Protein AF-A0A455UCY4-F1 (afdb_monomer)

Secondary structure (DSSP, 8-state):
-HHHHHHTT----SSPPSSTT-TT-S-EEE-SSTT-EEE--S-GGGTTSS--SS-EE--HHHHHHHHHH--TT--------SEEEEE-TTS-EEEEE-PPPGGGSSTTHHHHHHHHHHHTT--TT----HHHHHHHHHS-SS--EEEESSPPPPPP-----------S----------

Radius of gyration: 25.78 Å; Cα contacts (8 Å, |Δi|>4): 191; chains: 1; bounding box: 90×36×58 Å

Sequence (178 aa):
MRREAAERGEPAPSVVPPGPDNPLGEHAILLAMPSYLIHGTNRPDGVGMRVSRGCIRMYPEDIESLYERLPSGTQVNLIDAPFKAGWAADGTLFVQSFPQLEENAEGFEPLLIAIERVNELTDEDIEIDAEQIQRAVETPDGQFVALYGPQAVEPEPEPVELIDEIELSKSSTTNEDA

Mean predicted aligned error: 11.58 Å

Nearest PDB structures (foldseek):
  4lzh-assembly1_A  TM=7.688E-01  e=2.982E-08  Klebsiella pneumoniae subsp. pneumoniae MGH 78578
  7qcd-assembly1_F  TM=2.292E-01  e=5.368E+00  Saccharomyces cerevisiae S288C
  7aef-assembly1_q  TM=3.439E-01  e=9.036E+00  Algoriphagus machipongonensis

Organism: NCBI:txid115553

InterPro domains:
  IPR005490 L,D-transpeptidase catalytic domain [PF03734] (34-77)
  IPR005490 L,D-transpeptidase catalytic domain [PS52029] (1-79)
  IPR005490 L,D-transpeptidase catalytic domain [cd16913] (13-76)
  IPR038063 L,D-transpeptidase catalytic domain-like [G3DSA:2.40.440.10] (3-78)
  IPR038063 L,D-transpeptidase catalytic domain-like [SSF141523] (18-79)
  IPR050979 Bacterial L,D-transpeptidase [PTHR30582] (15-80)

Foldseek 3Di:
DQVVCVVVVRRDDPDDDDDLPDQQANDWDDDPPPPEIEGEGNDQVCQVHPPDPHYHYDHNVVRVVVVVPDDPPPDDDDDQPQKDWDADPQRWIKIAGADHDPVQLDDCNLLVSLVVNVPVVDDPPDDWDSVQSVVRSVDRPGDIDTRDDPGDDDPDPDPPPPPPDDDPDDDDDDDDDD

Structure (mmCIF, N/CA/C/O backbone):
data_AF-A0A455UCY4-F1
#
_entry.id   AF-A0A455UCY4-F1
#
loop_
_atom_site.group_PDB
_atom_site.id
_atom_site.type_symbol
_atom_site.label_atom_id
_atom_site.label_alt_id
_atom_site.label_comp_id
_atom_site.label_asym_id
_atom_site.label_entity_id
_atom_site.label_seq_id
_atom_site.pdbx_PDB_ins_code
_atom_site.Cartn_x
_atom_site.Cartn_y
_atom_site.Cartn_z
_atom_site.occupancy
_atom_site.B_iso_or_equiv
_atom_site.auth_seq_id
_atom_site.auth_comp_id
_atom_site.auth_asym_id
_atom_site.auth_atom_id
_atom_site.pdbx_PDB_model_num
ATOM 1 N N . MET A 1 1 ? 10.081 15.890 -16.396 1.00 70.69 1 MET A N 1
ATOM 2 C CA . MET A 1 1 ? 10.630 14.654 -17.012 1.00 70.69 1 MET A CA 1
ATOM 3 C C . MET A 1 1 ? 11.667 14.965 -18.094 1.00 70.69 1 MET A C 1
ATOM 5 O O . MET A 1 1 ? 12.750 15.362 -17.711 1.00 70.69 1 MET A O 1
ATOM 9 N N . ARG A 1 2 ? 11.412 14.855 -19.413 1.00 77.38 2 ARG A N 1
ATOM 10 C CA . ARG A 1 2 ? 12.487 15.066 -20.421 1.00 77.38 2 ARG A CA 1
ATOM 11 C C . ARG A 1 2 ? 13.054 16.483 -20.458 1.00 77.38 2 ARG A C 1
ATOM 13 O O . ARG A 1 2 ? 14.261 16.637 -20.565 1.00 77.38 2 ARG A O 1
ATOM 20 N N . ARG A 1 3 ? 12.186 17.495 -20.353 1.00 77.12 3 ARG A N 1
ATOM 21 C CA . ARG A 1 3 ? 12.601 18.905 -20.303 1.00 77.12 3 ARG A CA 1
ATOM 22 C C . ARG A 1 3 ? 13.480 19.180 -19.077 1.00 77.12 3 ARG A C 1
ATOM 24 O O . ARG A 1 3 ? 14.607 19.607 -19.230 1.00 77.12 3 ARG A O 1
ATOM 31 N N . GLU A 1 4 ? 12.996 18.797 -17.903 1.00 76.06 4 GLU A N 1
ATOM 32 C CA . GLU A 1 4 ? 13.715 18.869 -16.621 1.00 76.06 4 GLU A CA 1
ATOM 33 C C . GLU A 1 4 ? 15.054 18.104 -16.630 1.00 76.06 4 GLU A C 1
ATOM 35 O O . GLU A 1 4 ? 16.061 18.590 -16.131 1.00 76.06 4 GLU A O 1
ATOM 40 N N . ALA A 1 5 ? 15.101 16.905 -17.217 1.00 77.88 5 ALA A N 1
ATOM 41 C CA . ALA A 1 5 ? 16.340 16.139 -17.331 1.00 77.88 5 ALA A CA 1
ATOM 42 C C . ALA A 1 5 ? 17.336 16.820 -18.288 1.00 77.88 5 ALA A C 1
ATOM 44 O O . ALA A 1 5 ? 18.517 16.914 -17.970 1.00 77.88 5 ALA A O 1
ATOM 45 N N . ALA A 1 6 ? 16.856 17.387 -19.400 1.00 80.44 6 ALA A N 1
ATOM 46 C CA . ALA A 1 6 ? 17.677 18.192 -20.302 1.00 80.44 6 ALA A CA 1
ATOM 47 C C . ALA A 1 6 ? 18.194 19.484 -19.639 1.00 80.44 6 ALA A C 1
ATOM 49 O O . ALA A 1 6 ? 19.342 19.854 -19.864 1.00 80.44 6 ALA A O 1
ATOM 50 N N . GLU A 1 7 ? 17.397 20.131 -18.783 1.00 85.69 7 GLU A N 1
ATOM 51 C CA . GLU A 1 7 ? 17.811 21.295 -17.979 1.00 85.69 7 GLU A CA 1
ATOM 52 C C . GLU A 1 7 ? 18.914 20.941 -16.965 1.00 85.69 7 GLU A C 1
ATOM 54 O O . GLU A 1 7 ? 19.780 21.769 -16.695 1.00 85.69 7 GLU A O 1
ATOM 59 N N . ARG A 1 8 ? 18.945 19.695 -16.466 1.00 81.56 8 ARG A N 1
ATOM 60 C CA . ARG A 1 8 ? 20.042 19.149 -15.640 1.00 81.56 8 ARG A CA 1
ATOM 61 C C . ARG A 1 8 ? 21.237 18.622 -16.453 1.00 81.56 8 ARG A C 1
ATOM 63 O O . ARG A 1 8 ? 22.170 18.086 -15.867 1.00 81.56 8 ARG A O 1
ATOM 70 N N . GLY A 1 9 ? 21.226 18.752 -17.783 1.00 80.00 9 GLY A N 1
ATOM 71 C CA . GLY A 1 9 ? 22.295 18.256 -18.662 1.00 80.00 9 GLY A CA 1
ATOM 72 C C . GLY A 1 9 ? 22.248 16.750 -18.960 1.00 80.00 9 GLY A C 1
ATOM 73 O O . GLY A 1 9 ? 23.186 16.215 -19.544 1.00 80.00 9 GLY A O 1
ATOM 74 N N . GLU A 1 10 ? 21.154 16.069 -18.613 1.00 78.94 10 GLU A N 1
ATOM 75 C CA . GLU A 1 10 ? 20.941 14.625 -18.779 1.00 78.94 10 GLU A CA 1
ATOM 76 C C . GLU A 1 10 ? 19.735 14.364 -19.707 1.00 78.94 10 GLU A C 1
ATOM 78 O O . GLU A 1 10 ? 18.663 13.956 -19.247 1.00 78.94 10 GLU A O 1
ATOM 83 N N . PRO A 1 11 ? 19.820 14.635 -21.022 1.00 78.69 11 PRO A N 1
ATOM 84 C CA . PRO A 1 11 ? 18.682 14.450 -21.915 1.00 78.69 11 PRO A CA 1
ATOM 85 C C . PRO A 1 11 ? 18.282 12.968 -21.995 1.00 78.69 11 PRO A C 1
ATOM 87 O O . PRO A 1 11 ? 18.987 12.139 -22.566 1.00 78.69 11 PRO A O 1
ATOM 90 N N . ALA A 1 12 ? 17.119 12.635 -21.432 1.00 77.50 12 ALA A N 1
ATOM 91 C CA . ALA A 1 12 ? 16.597 11.273 -21.453 1.00 77.50 12 ALA A CA 1
ATOM 92 C C . ALA A 1 12 ? 16.097 10.880 -22.862 1.00 77.50 12 ALA A C 1
ATOM 94 O O . ALA A 1 12 ? 15.448 11.697 -23.532 1.00 77.50 12 ALA A O 1
ATOM 95 N N . PRO A 1 13 ? 16.326 9.629 -23.305 1.00 82.12 13 PRO A N 1
ATOM 96 C CA . PRO A 1 13 ?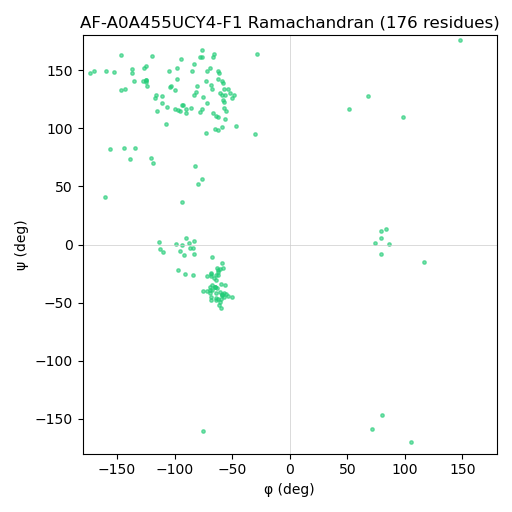 15.946 9.176 -24.638 1.00 82.12 13 PRO A CA 1
ATOM 97 C C . PRO A 1 13 ? 14.422 9.148 -24.845 1.00 82.12 13 PRO A C 1
ATOM 99 O O . PRO A 1 13 ? 13.618 9.183 -23.902 1.00 82.12 13 PRO A O 1
ATOM 102 N N . SER A 1 14 ? 14.009 9.071 -26.115 1.00 84.81 14 SER A N 1
ATOM 103 C CA . SER A 1 14 ? 12.599 8.925 -26.504 1.00 84.81 14 SER A CA 1
ATOM 104 C C . SER A 1 14 ? 11.990 7.590 -26.060 1.00 84.81 14 SER A C 1
ATOM 106 O O . SER A 1 14 ? 10.792 7.518 -25.783 1.00 84.81 14 SER A O 1
ATOM 108 N N . VAL A 1 15 ? 12.823 6.560 -25.951 1.00 86.31 15 VAL A N 1
ATOM 109 C CA . VAL A 1 15 ? 12.496 5.226 -25.452 1.00 86.31 15 VAL A CA 1
ATOM 110 C C . VAL A 1 15 ? 13.710 4.733 -24.673 1.00 86.31 15 VAL A C 1
ATOM 112 O O . VAL A 1 15 ? 14.836 4.868 -25.150 1.00 86.31 15 VAL A O 1
ATOM 115 N N . VAL A 1 16 ? 13.490 4.181 -23.482 1.00 88.06 16 VAL A N 1
ATOM 116 C CA . VAL A 1 16 ? 14.531 3.455 -22.746 1.00 88.06 16 VAL A CA 1
ATOM 117 C C . VAL A 1 16 ? 14.400 1.979 -23.132 1.00 88.06 16 VAL A C 1
ATOM 119 O O . VAL A 1 16 ? 13.312 1.427 -22.961 1.00 88.06 16 VAL A O 1
ATOM 122 N N . PRO A 1 17 ? 15.437 1.350 -23.711 1.00 90.62 17 PRO A N 1
ATOM 123 C CA . PRO A 1 17 ? 15.366 -0.050 -24.112 1.00 90.62 17 PRO A CA 1
ATOM 124 C C . PRO A 1 17 ? 15.244 -0.981 -22.892 1.00 90.62 17 PRO A C 1
ATOM 126 O O . PRO A 1 17 ? 15.561 -0.576 -21.770 1.00 90.62 17 PRO A O 1
ATOM 129 N N . PRO A 1 18 ? 14.789 -2.230 -23.082 1.00 91.62 18 PRO A N 1
ATOM 130 C CA . PRO A 1 18 ? 14.907 -3.250 -22.045 1.00 91.62 18 PRO A CA 1
ATOM 131 C C . PRO A 1 18 ? 16.385 -3.504 -21.706 1.00 91.62 18 PRO A C 1
ATOM 133 O O . PRO A 1 18 ? 17.252 -3.397 -22.575 1.00 91.62 18 PRO A O 1
ATOM 136 N N . GLY A 1 19 ? 16.662 -3.845 -20.448 1.00 92.19 19 GLY A N 1
ATOM 137 C CA . GLY A 1 19 ? 18.010 -4.125 -19.955 1.00 92.19 19 GLY A CA 1
ATOM 138 C C . GLY A 1 19 ? 18.200 -3.732 -18.486 1.00 92.19 19 GLY A C 1
ATOM 139 O O . GLY A 1 19 ? 17.301 -3.131 -17.898 1.00 92.19 19 GLY A O 1
ATOM 140 N N . PRO A 1 20 ? 19.378 -4.022 -17.906 1.00 92.25 20 PRO A N 1
ATOM 141 C CA . PRO A 1 20 ? 19.666 -3.785 -16.486 1.00 92.25 20 PRO A CA 1
ATOM 142 C C . PRO A 1 20 ? 19.597 -2.300 -16.090 1.00 92.25 20 PRO A C 1
ATOM 144 O O . PRO A 1 20 ? 19.291 -1.958 -14.950 1.00 92.25 20 PRO A O 1
ATOM 147 N N . ASP A 1 21 ? 19.823 -1.397 -17.044 1.00 91.06 21 ASP A N 1
ATOM 148 C CA . ASP A 1 21 ? 19.761 0.048 -16.814 1.00 91.06 21 ASP A CA 1
ATOM 149 C C . ASP A 1 21 ? 18.337 0.620 -16.916 1.00 91.06 21 ASP A C 1
ATOM 151 O O . ASP A 1 21 ? 18.129 1.818 -16.699 1.00 91.06 21 ASP A O 1
ATOM 155 N N . ASN A 1 22 ? 17.338 -0.206 -17.246 1.00 92.31 22 ASN A N 1
ATOM 156 C CA . ASN A 1 22 ? 15.964 0.257 -17.346 1.00 92.31 22 ASN A CA 1
ATOM 157 C C . ASN A 1 22 ? 15.398 0.547 -15.941 1.00 92.31 22 ASN A C 1
ATOM 159 O O . ASN A 1 22 ? 15.323 -0.357 -15.107 1.00 92.31 22 ASN A O 1
ATOM 163 N N . PRO A 1 23 ? 14.937 1.781 -15.657 1.00 90.56 23 PRO A N 1
ATOM 164 C CA . PRO A 1 23 ? 14.418 2.146 -14.338 1.00 90.56 23 PRO A CA 1
ATOM 165 C C . PRO A 1 23 ? 13.101 1.445 -13.975 1.00 90.56 23 PRO A C 1
ATOM 167 O O . PRO A 1 23 ? 12.667 1.539 -12.827 1.00 90.56 23 PRO A O 1
ATOM 170 N N . LEU A 1 24 ? 12.453 0.776 -14.936 1.00 92.56 24 LEU A N 1
ATOM 171 C CA . LEU A 1 24 ? 11.277 -0.057 -14.690 1.00 92.56 24 LEU A CA 1
ATOM 172 C C . LEU A 1 24 ? 11.636 -1.473 -14.210 1.00 92.56 24 LEU A C 1
ATOM 174 O O . LEU A 1 24 ? 10.744 -2.208 -13.800 1.00 92.56 24 LEU A O 1
ATOM 178 N N . GLY A 1 25 ? 12.919 -1.844 -14.225 1.00 94.38 25 GLY A N 1
ATOM 179 C CA . GLY A 1 25 ? 13.367 -3.205 -13.946 1.00 94.38 25 GLY A CA 1
ATOM 180 C C . GLY A 1 25 ? 13.020 -4.178 -15.075 1.00 94.38 25 GLY A C 1
ATOM 181 O O . GLY A 1 25 ? 12.802 -3.779 -16.221 1.00 94.38 25 GLY A O 1
ATOM 182 N N . GLU A 1 26 ? 12.991 -5.466 -14.740 1.00 95.62 26 GLU A N 1
ATOM 183 C CA . GLU A 1 26 ? 12.778 -6.554 -15.706 1.00 95.62 26 GLU A CA 1
ATOM 184 C C . GLU A 1 26 ? 11.295 -6.818 -16.002 1.00 95.62 26 GLU A C 1
ATOM 186 O O . GLU A 1 26 ? 10.949 -7.260 -17.097 1.00 95.62 26 GLU A O 1
ATOM 191 N N . HIS A 1 27 ? 10.414 -6.482 -15.055 1.00 96.12 27 HIS A N 1
ATOM 192 C CA . HIS A 1 27 ? 8.983 -6.756 -15.121 1.00 96.12 27 HIS A CA 1
ATOM 193 C C . HIS A 1 27 ? 8.159 -5.487 -14.886 1.00 96.12 27 HIS A C 1
ATOM 195 O O . HIS A 1 27 ? 8.470 -4.663 -14.020 1.00 96.12 27 HIS A O 1
ATOM 201 N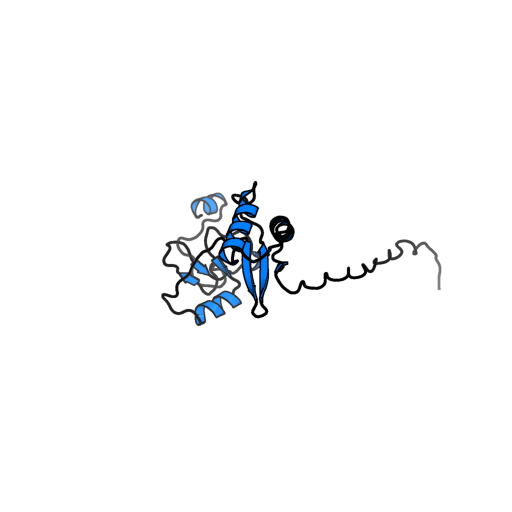 N . ALA A 1 28 ? 7.072 -5.349 -15.647 1.00 94.81 28 ALA A N 1
ATOM 202 C CA . ALA A 1 28 ? 6.100 -4.276 -15.491 1.00 94.81 28 ALA A CA 1
ATOM 203 C C . ALA A 1 28 ? 4.687 -4.763 -15.834 1.00 94.81 28 ALA A C 1
ATOM 205 O O . ALA A 1 28 ? 4.453 -5.374 -16.876 1.00 94.81 28 ALA A O 1
ATOM 206 N N . ILE A 1 29 ? 3.737 -4.434 -14.967 1.00 95.38 29 ILE A N 1
ATOM 207 C CA . ILE A 1 29 ? 2.308 -4.674 -15.127 1.00 95.38 29 ILE A CA 1
ATOM 208 C C . ILE A 1 29 ? 1.653 -3.331 -15.438 1.00 95.38 29 ILE A C 1
ATOM 210 O O . ILE A 1 29 ? 1.712 -2.385 -14.647 1.00 95.38 29 ILE A O 1
ATOM 214 N N . LEU A 1 30 ? 1.033 -3.246 -16.613 1.00 93.50 30 LEU A N 1
ATOM 215 C CA . LEU A 1 30 ? 0.305 -2.060 -17.041 1.00 93.50 30 LEU A CA 1
ATOM 216 C C . LEU A 1 30 ? -1.082 -2.051 -16.404 1.00 93.50 30 LEU A C 1
ATOM 218 O O . LEU A 1 30 ? -1.780 -3.065 -16.402 1.00 93.50 30 LEU A O 1
ATOM 222 N N . LEU A 1 31 ? -1.493 -0.885 -15.914 1.00 93.12 31 LEU A N 1
ATOM 223 C CA . LEU A 1 31 ? -2.841 -0.678 -15.405 1.00 93.12 31 LEU A CA 1
ATOM 224 C C . LEU A 1 31 ? -3.745 -0.092 -16.494 1.00 93.12 31 LEU A C 1
ATOM 226 O O . LEU A 1 31 ? -3.285 0.520 -17.457 1.00 93.12 31 LEU A O 1
ATOM 230 N N . ALA A 1 32 ? -5.059 -0.241 -16.312 1.00 91.06 32 ALA A N 1
ATOM 231 C CA . ALA A 1 32 ? -6.050 0.418 -17.165 1.00 91.06 32 ALA A CA 1
ATOM 232 C C . ALA A 1 32 ? -5.968 1.955 -17.077 1.00 91.06 32 ALA A C 1
ATOM 234 O O . ALA A 1 32 ? -6.381 2.653 -18.001 1.00 91.06 32 ALA A O 1
ATOM 235 N N . MET A 1 33 ? -5.423 2.479 -15.973 1.00 87.00 33 MET A N 1
ATOM 236 C CA . MET A 1 33 ? -5.139 3.897 -15.800 1.00 87.00 33 MET A CA 1
ATOM 237 C C . MET A 1 33 ? -3.879 4.279 -16.599 1.00 87.00 33 MET A C 1
ATOM 239 O O . MET A 1 33 ? -2.791 3.781 -16.291 1.00 87.00 33 MET A O 1
ATOM 243 N N . PRO A 1 34 ? -3.987 5.165 -17.608 1.00 82.19 34 PRO A N 1
ATOM 244 C CA . PRO A 1 34 ? -2.842 5.555 -18.420 1.00 82.19 34 PRO A CA 1
ATOM 245 C C . PRO A 1 34 ? -1.724 6.144 -17.557 1.00 82.19 34 PRO A C 1
ATOM 247 O O . PRO A 1 34 ? -1.987 6.942 -16.664 1.00 82.19 34 PRO A O 1
ATOM 250 N N . SER A 1 35 ? -0.475 5.780 -17.859 1.00 83.38 35 SER A N 1
ATOM 251 C CA . SER A 1 35 ? 0.740 6.252 -17.164 1.00 83.38 35 SER A CA 1
ATOM 252 C C . SER A 1 35 ? 1.013 5.675 -15.767 1.00 83.38 35 SER A C 1
ATOM 254 O O . SER A 1 35 ? 2.053 6.002 -15.200 1.00 83.38 35 SER A O 1
ATOM 256 N N . TYR A 1 36 ? 0.172 4.774 -15.251 1.00 88.94 36 TYR A N 1
ATOM 257 C CA . TYR A 1 36 ? 0.437 4.042 -14.009 1.00 88.94 36 TYR A CA 1
ATOM 258 C C . TYR A 1 36 ? 0.853 2.601 -14.299 1.00 88.94 36 TYR A C 1
ATOM 260 O O . TYR A 1 36 ? 0.253 1.912 -15.126 1.00 88.94 36 TYR A O 1
ATOM 268 N N . LEU A 1 37 ? 1.888 2.148 -13.596 1.00 92.69 37 LEU A N 1
ATOM 269 C CA . LEU A 1 37 ? 2.417 0.794 -13.691 1.00 92.69 37 LEU A CA 1
ATOM 270 C C . LEU A 1 37 ? 2.725 0.265 -12.293 1.00 92.69 37 LEU A C 1
ATOM 272 O O . LEU A 1 37 ? 3.095 1.043 -11.409 1.00 92.69 37 LEU A O 1
ATOM 276 N N . ILE A 1 38 ? 2.640 -1.052 -12.139 1.00 95.38 38 ILE A N 1
ATOM 277 C CA . ILE A 1 38 ? 3.315 -1.782 -11.064 1.00 95.38 38 ILE A CA 1
ATOM 278 C C . ILE A 1 38 ? 4.575 -2.373 -11.689 1.00 95.38 38 ILE A C 1
ATOM 280 O O . ILE A 1 38 ? 4.473 -3.131 -12.650 1.00 95.38 38 ILE A O 1
ATOM 284 N N . HIS A 1 39 ? 5.758 -1.979 -11.235 1.00 95.50 39 HIS A N 1
ATOM 285 C CA . HIS A 1 39 ? 7.006 -2.345 -11.904 1.00 95.50 39 HIS A CA 1
ATOM 286 C C . HIS A 1 39 ? 8.161 -2.541 -10.919 1.00 95.50 39 HIS A C 1
ATOM 288 O O . HIS A 1 39 ? 8.101 -2.094 -9.773 1.00 95.50 39 HIS A O 1
ATOM 294 N N . GLY A 1 40 ? 9.226 -3.195 -11.381 1.00 95.25 40 GLY A N 1
ATOM 295 C CA . GLY A 1 40 ? 10.464 -3.369 -10.620 1.00 95.25 40 GLY A CA 1
ATOM 296 C C . GLY A 1 40 ? 11.316 -2.103 -10.555 1.00 95.25 40 GLY A C 1
ATOM 297 O O . GLY A 1 40 ? 10.865 -0.984 -10.784 1.00 95.25 40 GLY A O 1
ATOM 298 N N . THR A 1 41 ? 12.597 -2.248 -10.253 1.00 93.31 41 THR A N 1
ATOM 299 C CA . THR A 1 41 ? 13.539 -1.123 -10.256 1.00 93.31 41 THR A CA 1
ATOM 300 C C . THR A 1 41 ? 14.958 -1.644 -10.366 1.00 93.31 41 THR A C 1
ATOM 302 O O . THR A 1 41 ? 15.269 -2.702 -9.833 1.00 93.31 41 THR A O 1
ATOM 305 N N . ASN A 1 42 ? 15.845 -0.875 -10.987 1.00 92.56 42 ASN A N 1
ATOM 306 C CA . ASN A 1 42 ? 17.289 -1.100 -10.889 1.00 92.56 42 ASN A CA 1
ATOM 307 C C . ASN A 1 42 ? 17.931 -0.333 -9.714 1.00 92.56 42 ASN A C 1
ATOM 309 O O . ASN A 1 42 ? 19.149 -0.308 -9.563 1.00 92.56 42 ASN A O 1
ATOM 313 N N . ARG A 1 43 ? 17.108 0.327 -8.889 1.00 91.12 43 ARG A N 1
ATOM 314 C CA . ARG A 1 43 ? 17.495 1.074 -7.683 1.00 91.12 43 ARG A CA 1
ATOM 315 C C . ARG A 1 43 ? 16.546 0.711 -6.529 1.00 91.12 43 ARG A C 1
ATOM 317 O O . ARG A 1 43 ? 15.549 1.422 -6.339 1.00 91.12 43 ARG A O 1
ATOM 324 N N . PRO A 1 44 ? 16.787 -0.408 -5.823 1.00 91.00 44 PRO A N 1
ATOM 325 C CA . PRO A 1 44 ? 15.877 -0.936 -4.801 1.00 91.00 44 PRO A CA 1
ATOM 326 C C . PRO A 1 44 ? 15.776 -0.051 -3.550 1.00 91.00 44 PRO A C 1
ATOM 328 O O . PRO A 1 44 ? 14.717 -0.004 -2.938 1.00 91.00 44 PRO A O 1
ATOM 331 N N . ASP A 1 45 ? 16.801 0.747 -3.239 1.00 90.38 45 ASP A N 1
ATOM 332 C CA . ASP A 1 45 ? 16.845 1.620 -2.048 1.00 90.38 45 ASP A CA 1
ATOM 333 C C . ASP A 1 45 ? 15.710 2.661 -1.976 1.00 90.38 45 ASP A C 1
ATOM 335 O O . ASP A 1 45 ? 15.473 3.270 -0.939 1.00 90.38 45 ASP A O 1
ATOM 339 N N . GLY A 1 46 ? 15.021 2.912 -3.094 1.00 85.75 46 GLY A N 1
ATOM 340 C CA . GLY A 1 46 ? 13.881 3.827 -3.154 1.00 85.75 46 GLY A CA 1
ATOM 341 C C . GLY A 1 46 ? 12.512 3.164 -2.972 1.00 85.75 46 GLY A C 1
ATOM 342 O O . GLY A 1 46 ? 11.507 3.863 -3.085 1.00 85.75 46 GLY A O 1
ATOM 343 N N . VAL A 1 47 ? 12.437 1.843 -2.789 1.00 90.06 47 VAL A N 1
ATOM 344 C CA . VAL A 1 47 ? 11.172 1.143 -2.503 1.00 90.06 47 VAL A CA 1
ATOM 345 C C . VAL A 1 47 ? 10.683 1.547 -1.108 1.00 90.06 47 VAL A C 1
ATOM 347 O O . VAL A 1 47 ? 11.478 1.705 -0.190 1.00 90.06 47 VAL A O 1
ATOM 350 N N . GLY A 1 48 ? 9.379 1.800 -0.967 1.00 84.69 48 GLY A N 1
ATOM 351 C CA . GLY A 1 48 ? 8.783 2.319 0.274 1.00 84.69 48 GLY A CA 1
ATOM 352 C C . GLY A 1 48 ? 8.952 3.830 0.491 1.00 84.69 48 GLY A C 1
ATOM 353 O O . GLY A 1 48 ? 8.306 4.396 1.367 1.00 84.69 48 GLY A O 1
ATOM 354 N N . MET A 1 49 ? 9.750 4.511 -0.338 1.00 85.25 49 MET A N 1
ATOM 355 C CA . MET A 1 49 ? 9.967 5.958 -0.255 1.00 85.25 49 MET A CA 1
ATOM 356 C C . MET A 1 49 ? 9.079 6.719 -1.248 1.00 85.25 49 MET A C 1
ATOM 358 O O . MET A 1 49 ? 8.777 6.239 -2.344 1.00 85.25 49 MET A O 1
ATOM 362 N N . ARG A 1 50 ? 8.721 7.969 -0.920 1.00 80.62 50 ARG A N 1
ATOM 363 C CA . ARG A 1 50 ? 7.944 8.880 -1.789 1.00 80.62 50 ARG A CA 1
ATOM 364 C C . ARG A 1 50 ? 8.804 9.480 -2.915 1.00 80.62 50 ARG A C 1
ATOM 366 O O . ARG A 1 50 ? 8.948 10.689 -3.040 1.00 80.62 50 ARG A O 1
ATOM 373 N N . VAL A 1 51 ? 9.423 8.619 -3.722 1.00 74.81 51 VAL A N 1
ATOM 374 C CA . VAL A 1 51 ? 10.356 8.998 -4.805 1.00 74.81 51 VAL A CA 1
ATOM 375 C C . VAL A 1 51 ? 9.814 8.696 -6.203 1.00 74.81 51 VAL A C 1
ATOM 377 O O . VAL A 1 51 ? 10.473 8.990 -7.205 1.00 74.81 51 VAL A O 1
ATOM 380 N N . SER A 1 52 ? 8.636 8.075 -6.300 1.00 70.25 52 SER A N 1
ATOM 381 C CA . SER A 1 52 ? 8.003 7.789 -7.584 1.00 70.25 52 SER A CA 1
ATOM 382 C C . SER A 1 52 ? 7.188 8.992 -8.070 1.00 70.25 52 SER A C 1
ATOM 384 O O . SER A 1 52 ? 6.644 9.767 -7.290 1.00 70.25 52 SER A O 1
ATOM 386 N N . ARG A 1 53 ? 7.091 9.159 -9.393 1.00 69.19 53 ARG A N 1
ATOM 387 C CA . ARG A 1 53 ? 6.218 10.161 -10.033 1.00 69.19 53 ARG A CA 1
ATOM 388 C C . ARG A 1 53 ? 4.851 9.556 -10.398 1.00 69.19 53 ARG A C 1
ATOM 390 O O . ARG A 1 53 ? 4.320 9.856 -11.462 1.00 69.19 53 ARG A O 1
ATOM 397 N N . GLY A 1 54 ? 4.336 8.656 -9.553 1.00 68.50 54 GLY A N 1
ATOM 398 C CA . GLY A 1 54 ? 3.002 8.053 -9.687 1.00 68.50 54 GLY A CA 1
ATOM 399 C C . GLY A 1 54 ? 2.961 6.539 -9.924 1.00 68.50 54 GLY A C 1
ATOM 400 O O . GLY A 1 54 ? 1.916 5.938 -9.730 1.00 68.50 54 GLY A O 1
ATOM 401 N N . CYS A 1 55 ? 4.061 5.882 -10.298 1.00 85.25 55 CYS A N 1
ATOM 402 C CA . CYS A 1 55 ? 4.073 4.419 -10.446 1.00 85.25 55 CYS A CA 1
ATOM 403 C C . CYS A 1 55 ? 4.303 3.691 -9.109 1.00 85.25 55 CYS A C 1
ATOM 405 O O . CYS A 1 55 ? 4.925 4.241 -8.195 1.00 85.25 55 CYS A O 1
ATOM 407 N N . ILE A 1 56 ? 3.841 2.441 -9.026 1.00 91.94 56 ILE A N 1
ATOM 408 C CA . ILE A 1 56 ? 4.064 1.538 -7.897 1.00 91.94 56 ILE A CA 1
ATOM 409 C C . ILE A 1 56 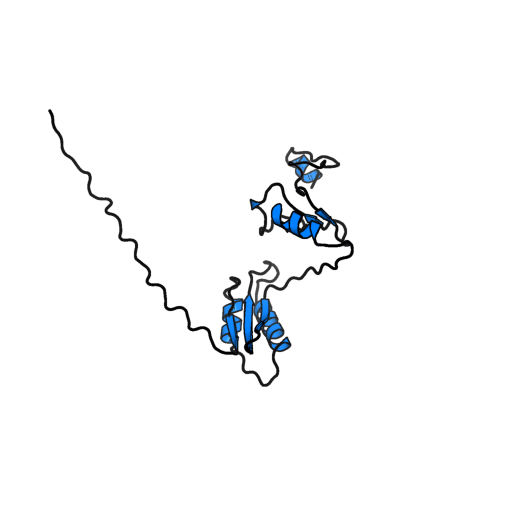? 5.352 0.762 -8.173 1.00 91.94 56 ILE A C 1
ATOM 411 O O . ILE A 1 56 ? 5.423 -0.025 -9.117 1.00 91.94 56 ILE A O 1
ATOM 415 N N . ARG A 1 57 ? 6.378 1.010 -7.359 1.00 94.06 57 ARG A N 1
ATOM 416 C CA . ARG A 1 57 ? 7.687 0.366 -7.477 1.00 94.06 57 ARG A 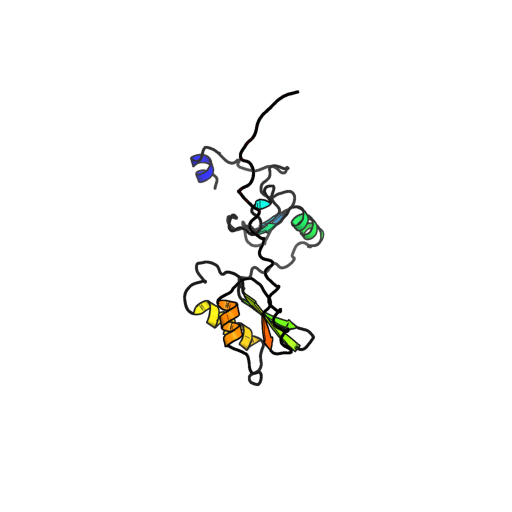CA 1
ATOM 417 C C . ARG A 1 57 ? 7.806 -0.775 -6.472 1.00 94.06 57 ARG A C 1
ATOM 419 O O . ARG A 1 57 ? 7.529 -0.568 -5.294 1.00 94.06 57 ARG A O 1
ATOM 426 N N . MET A 1 58 ? 8.279 -1.924 -6.930 1.00 95.19 58 MET A N 1
ATOM 427 C CA . MET A 1 58 ? 8.537 -3.114 -6.119 1.00 95.19 58 MET A CA 1
ATOM 428 C C . MET A 1 58 ? 10.015 -3.510 -6.184 1.00 95.19 58 MET A C 1
ATOM 430 O O . MET A 1 58 ? 10.736 -3.084 -7.095 1.00 95.19 58 MET A O 1
ATOM 434 N N . TYR A 1 59 ? 10.460 -4.330 -5.230 1.00 96.38 59 TYR A N 1
ATOM 435 C CA . TYR A 1 59 ? 11.748 -5.008 -5.346 1.00 96.38 59 TYR A CA 1
ATOM 436 C C . TYR A 1 59 ? 11.752 -5.949 -6.566 1.00 96.38 59 TYR A C 1
ATOM 438 O O . TYR A 1 59 ? 10.683 -6.446 -6.942 1.00 96.38 59 TYR A O 1
ATOM 446 N N . PRO A 1 60 ? 12.911 -6.167 -7.220 1.00 95.69 60 PRO A N 1
ATOM 447 C CA . PRO A 1 60 ? 13.023 -7.056 -8.381 1.00 95.69 60 PRO A CA 1
ATOM 448 C C . PRO A 1 60 ? 12.403 -8.443 -8.164 1.00 95.69 60 PRO A C 1
ATOM 450 O O . PRO A 1 60 ? 11.627 -8.900 -9.000 1.00 95.69 60 PRO A O 1
ATOM 453 N N . GLU A 1 61 ? 12.680 -9.058 -7.017 1.00 96.31 61 GLU A N 1
ATOM 454 C CA . GLU A 1 61 ? 12.172 -10.371 -6.621 1.00 96.31 61 GLU A CA 1
ATOM 455 C C . GLU A 1 61 ? 10.645 -10.388 -6.424 1.00 96.31 61 GLU A C 1
ATOM 457 O O . GLU A 1 61 ? 9.965 -11.347 -6.799 1.00 96.31 61 GLU A O 1
ATOM 462 N N . ASP A 1 62 ? 10.077 -9.305 -5.892 1.00 97.19 62 ASP A N 1
ATOM 463 C CA . ASP A 1 62 ? 8.644 -9.228 -5.616 1.00 97.19 62 ASP A CA 1
ATOM 464 C C . ASP A 1 62 ? 7.833 -9.022 -6.898 1.00 97.19 62 ASP A C 1
ATOM 466 O O . ASP A 1 62 ? 6.764 -9.621 -7.057 1.00 97.19 62 ASP A O 1
ATOM 470 N N . ILE A 1 63 ? 8.319 -8.182 -7.824 1.00 97.06 63 ILE A N 1
ATOM 471 C CA . ILE A 1 63 ? 7.614 -7.958 -9.092 1.00 97.06 63 ILE A CA 1
ATOM 472 C C . ILE A 1 63 ? 7.654 -9.196 -9.983 1.00 97.06 63 ILE A C 1
ATOM 474 O O . ILE A 1 63 ? 6.661 -9.465 -10.650 1.00 97.06 63 ILE A O 1
ATOM 478 N N . GLU A 1 64 ? 8.756 -9.949 -9.987 1.00 97.31 64 GLU A N 1
ATOM 479 C CA . GLU A 1 64 ? 8.869 -11.211 -10.723 1.00 97.31 64 GLU A CA 1
ATOM 480 C C . GLU A 1 64 ? 7.805 -12.199 -10.226 1.00 97.31 64 GLU A C 1
ATOM 482 O O . GLU A 1 64 ? 6.936 -12.621 -10.992 1.00 97.31 64 GLU A O 1
ATOM 487 N N . SER A 1 65 ? 7.779 -12.446 -8.911 1.00 97.31 65 SER A N 1
ATOM 488 C CA . SER A 1 65 ? 6.787 -13.313 -8.264 1.00 97.31 65 SER A CA 1
ATOM 489 C C . SER A 1 65 ? 5.346 -12.878 -8.550 1.00 97.31 65 SER A C 1
ATOM 491 O O . SER A 1 65 ? 4.476 -13.705 -8.839 1.00 97.31 65 SER A O 1
ATOM 493 N N . LEU A 1 66 ? 5.062 -11.573 -8.495 1.00 96.75 66 LEU A N 1
ATOM 494 C CA . LEU A 1 66 ? 3.729 -11.046 -8.777 1.00 96.75 66 LEU A CA 1
ATOM 495 C C . LEU A 1 66 ? 3.353 -11.203 -10.259 1.00 96.75 66 LEU A C 1
ATOM 497 O O . LEU A 1 66 ? 2.240 -11.631 -10.568 1.00 96.75 66 LEU A O 1
ATOM 501 N N . TYR A 1 67 ? 4.273 -10.877 -11.168 1.00 96.75 67 TYR A N 1
ATOM 502 C CA . TYR A 1 67 ? 4.066 -10.927 -12.614 1.00 96.75 67 TYR A CA 1
ATOM 503 C C . TYR A 1 67 ? 3.741 -12.345 -13.095 1.00 96.75 67 TYR A C 1
ATOM 505 O O . TYR A 1 67 ? 2.828 -12.522 -13.900 1.00 96.75 67 TYR A O 1
ATOM 513 N N . GLU A 1 68 ? 4.418 -13.364 -12.562 1.00 96.69 68 GLU A N 1
ATOM 514 C CA . GLU A 1 68 ? 4.175 -14.767 -12.922 1.00 96.69 68 GLU A CA 1
ATOM 515 C C . GLU A 1 68 ? 2.810 -15.295 -12.456 1.00 96.69 68 GLU A C 1
ATOM 517 O O . GLU A 1 68 ? 2.250 -16.219 -13.053 1.00 96.69 68 GLU A O 1
ATOM 522 N N . ARG A 1 69 ? 2.258 -14.721 -11.382 1.00 96.62 69 ARG A N 1
ATOM 523 C CA . ARG A 1 69 ? 1.040 -15.216 -10.724 1.00 96.62 69 ARG A CA 1
ATOM 524 C C . ARG A 1 69 ? -0.228 -14.494 -11.160 1.00 96.62 69 ARG A C 1
ATOM 526 O O . ARG A 1 69 ? -1.317 -15.041 -10.976 1.00 96.62 69 ARG A O 1
ATOM 533 N N . LEU A 1 70 ? -0.117 -13.275 -11.687 1.00 96.19 70 LEU A N 1
ATOM 534 C CA . LEU A 1 70 ? -1.274 -12.444 -12.002 1.00 96.19 70 LEU A CA 1
ATOM 535 C C . LEU A 1 70 ? -1.708 -12.575 -13.470 1.00 96.19 70 LEU A C 1
ATOM 537 O O . LEU A 1 70 ? -0.997 -12.126 -14.370 1.00 96.19 70 LEU A O 1
ATOM 541 N N . PRO A 1 71 ? -2.913 -13.107 -13.748 1.00 96.19 71 PRO A N 1
ATOM 542 C CA . PRO A 1 71 ? -3.457 -13.080 -15.096 1.00 96.19 71 PRO A CA 1
ATOM 543 C C . PRO A 1 71 ? -3.837 -11.653 -15.517 1.00 96.19 71 PRO A C 1
ATOM 545 O O . PRO A 1 71 ? -4.229 -10.809 -14.702 1.00 96.19 71 PRO A O 1
ATOM 548 N N . SER A 1 72 ? -3.788 -11.394 -16.825 1.00 95.38 72 SER A N 1
ATOM 549 C CA . SER A 1 72 ? -4.294 -10.141 -17.394 1.00 95.38 72 SER A CA 1
ATOM 550 C C . SER A 1 72 ? -5.781 -9.954 -17.073 1.00 95.38 72 SER A C 1
ATOM 552 O O . SER A 1 72 ? -6.555 -10.911 -17.092 1.00 95.38 72 SER A O 1
ATOM 554 N N . GLY A 1 73 ? -6.178 -8.715 -16.774 1.00 95.38 73 GLY A N 1
ATOM 555 C CA . GLY A 1 73 ? -7.538 -8.383 -16.340 1.00 95.38 73 GLY A CA 1
ATOM 556 C C . GLY A 1 73 ? -7.779 -8.528 -14.834 1.00 95.38 73 GLY A C 1
ATOM 557 O O . GLY A 1 73 ? -8.885 -8.239 -14.384 1.00 95.38 73 GLY A O 1
ATOM 558 N N . THR A 1 74 ? -6.767 -8.922 -14.050 1.00 96.69 74 THR A N 1
ATOM 559 C CA . THR A 1 74 ? -6.849 -8.882 -12.583 1.00 96.69 74 THR A CA 1
ATOM 560 C C . THR A 1 74 ? -7.181 -7.467 -12.113 1.00 96.69 74 THR A C 1
ATOM 562 O O . THR A 1 74 ? -6.524 -6.500 -12.502 1.00 96.69 74 THR A O 1
ATOM 565 N N . GLN A 1 75 ? -8.208 -7.344 -11.271 1.00 95.50 75 GLN A N 1
ATOM 566 C CA . GLN A 1 75 ? -8.611 -6.063 -10.705 1.00 95.50 75 GLN A CA 1
ATOM 567 C C . GLN A 1 75 ? -7.543 -5.540 -9.741 1.00 95.50 75 GLN A C 1
ATOM 569 O O . GLN A 1 75 ? -7.075 -6.260 -8.863 1.00 95.50 75 GLN A O 1
ATOM 574 N N . VAL A 1 76 ? -7.212 -4.257 -9.878 1.00 94.31 76 VAL A N 1
ATOM 575 C CA . VAL A 1 76 ? -6.318 -3.535 -8.972 1.00 94.31 76 VAL A CA 1
ATOM 576 C C . VAL A 1 76 ? -7.112 -2.412 -8.317 1.00 94.31 76 VAL A C 1
ATOM 578 O O . VAL A 1 76 ? -7.720 -1.600 -9.012 1.00 94.31 76 VAL A O 1
ATOM 581 N N . ASN A 1 77 ? -7.099 -2.369 -6.985 1.00 93.50 77 ASN A N 1
ATOM 582 C CA . ASN A 1 77 ? -7.710 -1.300 -6.199 1.00 93.50 77 ASN A CA 1
ATOM 583 C C . ASN A 1 77 ? -6.594 -0.482 -5.542 1.00 93.50 77 ASN A C 1
ATOM 585 O O . ASN A 1 77 ? -5.779 -1.038 -4.808 1.00 93.50 77 ASN A O 1
ATOM 589 N N . LEU A 1 78 ? -6.551 0.823 -5.817 1.00 89.31 78 LEU A N 1
ATOM 590 C CA . LEU A 1 78 ? -5.668 1.759 -5.126 1.00 89.31 78 LEU A CA 1
ATOM 591 C C . LEU A 1 78 ? -6.469 2.359 -3.974 1.00 89.31 78 LEU A C 1
ATOM 593 O O . LEU 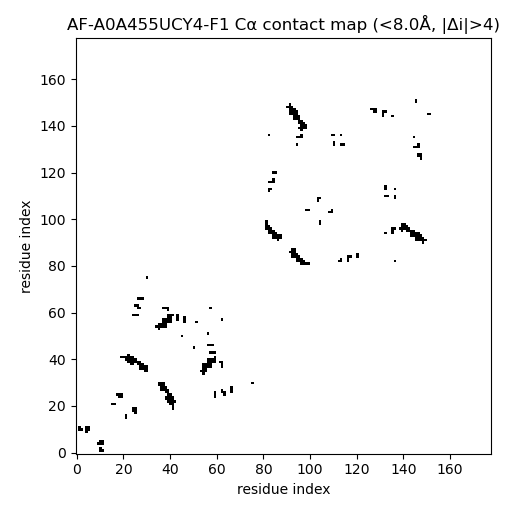A 1 78 ? -7.515 2.961 -4.211 1.00 89.31 78 LEU A O 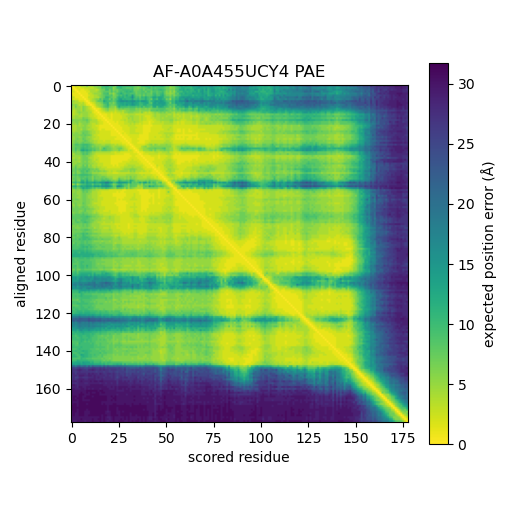1
ATOM 597 N N . ILE A 1 79 ? -5.995 2.161 -2.748 1.00 89.62 79 ILE A N 1
ATOM 598 C CA . ILE A 1 79 ? -6.652 2.650 -1.536 1.00 89.62 79 ILE A CA 1
ATOM 599 C C . ILE A 1 79 ? -5.671 3.498 -0.734 1.00 89.62 79 ILE A C 1
ATOM 601 O O . ILE A 1 79 ? -4.492 3.153 -0.641 1.00 89.62 79 ILE A O 1
ATOM 605 N N . ASP A 1 80 ? -6.174 4.579 -0.150 1.00 88.12 80 ASP A N 1
ATOM 606 C CA . ASP A 1 80 ? -5.503 5.317 0.915 1.00 88.12 80 ASP A CA 1
ATOM 607 C C . ASP A 1 80 ? -6.256 5.017 2.212 1.00 88.12 80 ASP A C 1
ATOM 609 O O . ASP A 1 80 ? -7.396 5.437 2.395 1.00 88.12 80 ASP A O 1
ATOM 613 N N . ALA A 1 81 ? -5.665 4.165 3.046 1.00 90.12 81 ALA A N 1
ATOM 614 C CA . ALA A 1 81 ? -6.272 3.671 4.279 1.00 90.12 81 ALA A CA 1
ATOM 615 C C . ALA A 1 81 ? -5.204 3.644 5.382 1.00 90.12 81 ALA A C 1
ATOM 617 O O . ALA A 1 81 ? -4.684 2.568 5.710 1.00 90.12 81 ALA A O 1
ATOM 618 N N . PRO A 1 82 ? -4.823 4.824 5.908 1.00 90.62 82 PRO A N 1
ATOM 619 C CA . PRO A 1 82 ? -3.793 4.928 6.934 1.00 90.62 82 PRO A CA 1
ATOM 620 C C . PRO A 1 82 ? -4.247 4.329 8.264 1.00 90.62 82 PRO A C 1
ATOM 622 O O . PRO A 1 82 ? -3.408 3.873 9.028 1.00 90.62 82 PRO A O 1
ATOM 625 N N . PHE A 1 83 ? -5.555 4.254 8.516 1.00 93.75 83 PHE A N 1
ATOM 626 C CA . PHE A 1 83 ? -6.120 3.554 9.662 1.00 93.75 83 PHE A CA 1
ATOM 627 C C . PHE A 1 83 ? -6.867 2.298 9.206 1.00 93.75 83 PHE A C 1
ATOM 629 O O . PHE A 1 83 ? -7.719 2.345 8.316 1.00 93.75 83 PHE A O 1
ATOM 636 N N . LYS A 1 84 ? -6.544 1.155 9.808 1.00 95.25 84 LYS A N 1
ATOM 637 C CA . LYS A 1 84 ? -7.145 -0.148 9.513 1.00 95.25 84 LYS A CA 1
ATOM 638 C C . LYS A 1 84 ? -7.700 -0.736 10.793 1.00 95.25 84 LYS A C 1
ATOM 640 O O . LYS A 1 84 ? -7.070 -0.649 11.837 1.00 95.25 84 LYS A O 1
ATOM 645 N N . ALA A 1 85 ? -8.846 -1.388 10.675 1.00 94.94 85 ALA A N 1
ATOM 646 C CA . ALA A 1 85 ? -9.488 -2.104 11.762 1.00 94.94 85 ALA A CA 1
ATOM 647 C C . ALA A 1 85 ? -10.005 -3.450 11.247 1.00 94.94 85 ALA A C 1
ATOM 649 O O . ALA A 1 85 ? -10.386 -3.560 10.072 1.00 94.94 85 ALA A O 1
ATOM 650 N N . GLY A 1 86 ? -9.999 -4.466 12.106 1.00 94.50 86 GLY A N 1
ATOM 651 C CA . GLY A 1 86 ? -10.477 -5.796 11.754 1.00 94.50 86 GLY A CA 1
ATOM 652 C C . GLY A 1 86 ? -10.593 -6.737 12.946 1.00 94.50 86 GLY A C 1
ATOM 653 O O . GLY A 1 86 ? -9.833 -6.651 13.909 1.00 94.50 86 GLY A O 1
ATOM 654 N N . TRP A 1 87 ? -11.549 -7.658 12.845 1.00 93.62 87 TRP A N 1
ATOM 655 C CA . TRP A 1 87 ? -11.764 -8.717 13.823 1.00 93.62 87 TRP A CA 1
ATOM 656 C C . TRP A 1 87 ? -10.832 -9.899 13.563 1.00 93.62 87 TRP A C 1
ATOM 658 O O . TRP A 1 87 ? -10.772 -10.429 12.449 1.00 93.62 87 TRP A O 1
ATOM 668 N N . ALA A 1 88 ? -10.131 -10.335 14.603 1.00 92.50 88 ALA A N 1
ATOM 669 C CA . ALA A 1 88 ? -9.434 -11.608 14.617 1.00 92.50 88 ALA A CA 1
ATOM 670 C C . ALA A 1 88 ? -10.414 -12.769 14.861 1.00 92.50 88 ALA A C 1
ATOM 672 O O . ALA A 1 88 ? -11.533 -12.593 15.344 1.00 92.50 88 ALA A O 1
ATOM 673 N N . ALA A 1 89 ? -9.982 -13.987 14.527 1.00 91.00 89 ALA A N 1
ATOM 674 C CA . ALA A 1 89 ? -10.812 -15.190 14.638 1.00 91.00 89 ALA A CA 1
ATOM 675 C C . ALA A 1 89 ? -11.228 -15.531 16.083 1.00 91.00 89 ALA A C 1
ATOM 677 O O . ALA A 1 89 ? -12.188 -16.272 16.281 1.00 91.00 89 ALA A O 1
ATOM 678 N N . ASP A 1 90 ? -10.511 -15.007 17.078 1.00 89.50 90 ASP A N 1
ATOM 679 C CA . ASP A 1 90 ? -10.796 -15.164 18.506 1.00 89.50 90 ASP A CA 1
ATOM 680 C C . ASP A 1 90 ? -11.763 -14.102 19.062 1.00 89.50 90 ASP A C 1
ATOM 682 O O . ASP A 1 90 ? -12.078 -14.127 20.250 1.00 89.50 90 ASP A O 1
ATOM 686 N N . GLY A 1 91 ? -12.258 -13.196 18.212 1.00 89.50 91 GLY A N 1
ATOM 687 C CA . GLY A 1 91 ? -13.149 -12.112 18.616 1.00 89.50 91 GLY A CA 1
ATOM 688 C C . GLY A 1 91 ? -12.425 -10.880 19.159 1.00 89.50 91 GLY A C 1
ATOM 689 O O . GLY A 1 91 ? -13.076 -10.026 19.748 1.00 89.50 91 GLY A O 1
ATOM 690 N N . THR A 1 92 ? -11.110 -10.759 18.973 1.00 90.88 92 THR A N 1
ATOM 691 C CA . THR A 1 92 ? -10.372 -9.530 19.299 1.00 90.88 92 THR A CA 1
ATOM 692 C C . THR A 1 92 ? -10.524 -8.504 18.174 1.00 90.88 92 THR A C 1
ATOM 694 O O . THR A 1 92 ? -10.317 -8.837 17.003 1.00 90.88 92 THR A O 1
ATOM 697 N N . LEU A 1 93 ? -10.860 -7.253 18.502 1.00 92.88 93 LEU A N 1
ATOM 698 C CA . LEU A 1 93 ? -10.844 -6.147 17.540 1.00 92.88 93 LEU A CA 1
ATOM 699 C C . LEU A 1 93 ? -9.471 -5.486 17.563 1.00 92.88 93 LEU A C 1
ATOM 701 O O . LEU A 1 93 ? -9.087 -4.890 18.570 1.00 92.88 93 LEU A O 1
ATOM 705 N N . PHE A 1 94 ? -8.759 -5.552 16.443 1.00 94.38 94 PHE A N 1
ATOM 706 C CA . PHE A 1 94 ? -7.476 -4.884 16.279 1.00 94.38 94 PHE A CA 1
ATOM 707 C C . PHE A 1 94 ? -7.593 -3.650 15.405 1.00 94.38 94 PHE A C 1
ATOM 709 O O . PHE A 1 94 ? -8.359 -3.626 14.437 1.00 94.38 94 PHE A O 1
ATOM 716 N N . VAL A 1 95 ? -6.737 -2.675 15.695 1.00 95.25 95 VAL A N 1
ATOM 717 C CA . VAL A 1 95 ? -6.455 -1.550 14.813 1.00 95.25 95 VAL A CA 1
ATOM 718 C C . VAL A 1 95 ? -4.967 -1.423 14.516 1.00 95.25 95 VAL A C 1
ATOM 720 O O . VAL A 1 95 ? -4.122 -1.864 15.292 1.00 95.25 95 VAL A O 1
ATOM 723 N N . GLN A 1 96 ? -4.664 -0.837 13.364 1.00 95.19 96 GLN A N 1
ATOM 724 C CA . GLN A 1 96 ? -3.335 -0.388 12.964 1.00 95.19 96 GLN A CA 1
ATOM 725 C C . GLN A 1 96 ? -3.445 1.001 12.359 1.00 95.19 96 GLN A C 1
ATOM 727 O O . GLN A 1 96 ? -4.352 1.270 11.570 1.00 95.19 96 GLN A O 1
ATOM 732 N N . SER A 1 97 ? -2.471 1.843 12.668 1.00 94.50 97 SER A N 1
ATOM 733 C CA . SER A 1 97 ? -2.367 3.197 12.143 1.00 94.50 97 SER A CA 1
ATOM 734 C C . SER A 1 97 ? -1.009 3.389 11.476 1.00 94.50 97 SER A C 1
ATOM 736 O O . SER A 1 97 ? 0.000 2.894 11.970 1.00 94.50 97 SER A O 1
ATOM 738 N N . PHE A 1 98 ? -0.982 4.084 10.344 1.00 92.12 98 PHE A N 1
ATOM 739 C CA . PHE A 1 98 ? 0.202 4.345 9.531 1.00 92.12 98 PHE A CA 1
ATOM 740 C C . PHE A 1 98 ? 0.350 5.843 9.266 1.00 92.12 98 PHE A C 1
ATOM 742 O O . PHE A 1 98 ? -0.659 6.555 9.216 1.00 92.12 98 PHE A O 1
ATOM 749 N N . PRO A 1 99 ? 1.585 6.347 9.066 1.00 88.56 99 PRO A N 1
ATOM 750 C CA . PRO A 1 99 ? 1.799 7.767 8.840 1.00 88.56 99 PRO A CA 1
ATOM 751 C C . PRO A 1 99 ? 1.032 8.230 7.605 1.00 88.56 99 PRO A C 1
ATOM 753 O O . PRO A 1 99 ? 1.153 7.646 6.523 1.00 88.56 99 PRO A O 1
ATOM 756 N N . GLN A 1 100 ? 0.254 9.294 7.766 1.00 83.81 100 GLN A N 1
ATOM 757 C CA . GLN A 1 100 ? -0.586 9.807 6.692 1.00 83.81 100 GLN A CA 1
ATOM 758 C C . GLN A 1 100 ? 0.225 10.582 5.648 1.00 83.81 100 GLN A C 1
ATOM 760 O O . GLN A 1 100 ? 1.401 10.931 5.825 1.00 83.81 100 GLN A O 1
ATOM 765 N N . LEU A 1 101 ? -0.409 10.856 4.511 1.00 79.44 101 LEU A N 1
ATOM 766 C CA . LEU A 1 101 ? 0.061 11.909 3.615 1.00 79.44 101 LEU A CA 1
ATOM 767 C C . LEU A 1 101 ? -0.012 13.246 4.367 1.00 79.44 101 LEU A C 1
ATOM 769 O O . LEU A 1 101 ? -0.928 13.445 5.155 1.00 79.44 101 LEU A O 1
ATOM 773 N N . GLU A 1 102 ? 0.958 14.143 4.157 1.00 73.12 102 GLU A N 1
ATOM 774 C CA . GLU A 1 102 ? 1.031 15.419 4.901 1.00 73.12 102 GLU A CA 1
ATOM 775 C C . GLU A 1 102 ? -0.266 16.229 4.758 1.00 73.12 102 GLU A C 1
ATOM 777 O O . GLU A 1 102 ? -0.729 16.833 5.716 1.00 73.12 102 GLU A O 1
ATOM 782 N N . GLU A 1 103 ? -0.894 16.143 3.584 1.00 67.12 103 GLU A N 1
ATOM 783 C CA . GLU A 1 103 ? -2.178 16.772 3.261 1.00 67.12 103 GLU A CA 1
ATOM 784 C C . GLU A 1 103 ? -3.348 16.269 4.130 1.00 67.12 103 GLU A C 1
ATOM 786 O O . GLU A 1 103 ? -4.325 16.991 4.285 1.00 67.12 103 GLU A O 1
ATOM 791 N N . ASN A 1 104 ? -3.227 15.075 4.724 1.00 66.62 104 ASN A N 1
ATOM 792 C CA . ASN A 1 104 ? -4.260 14.401 5.523 1.00 66.62 104 ASN A CA 1
ATOM 793 C C . ASN A 1 104 ? -3.871 14.282 7.015 1.00 66.62 104 ASN A C 1
ATOM 795 O O . ASN A 1 104 ? -4.575 13.650 7.800 1.00 66.62 104 ASN A O 1
ATOM 799 N N . ALA A 1 105 ? -2.715 14.823 7.418 1.00 68.38 105 ALA A N 1
ATOM 800 C CA . ALA A 1 105 ? -2.147 14.604 8.751 1.00 68.38 105 ALA A CA 1
ATOM 801 C C . ALA A 1 105 ? -2.556 15.663 9.792 1.00 68.38 105 ALA A C 1
ATOM 803 O O . ALA A 1 105 ? -2.250 15.503 10.973 1.00 68.38 105 ALA A O 1
ATOM 804 N N . GLU A 1 106 ? -3.208 16.752 9.381 1.00 73.00 106 GLU A N 1
ATOM 805 C CA . GLU A 1 106 ? -3.485 17.891 10.259 1.00 73.00 106 GLU A CA 1
ATOM 806 C C . GLU A 1 106 ? -4.906 17.877 10.845 1.00 73.00 106 GLU A C 1
ATOM 808 O O . GLU A 1 106 ? -5.894 17.559 10.186 1.00 73.00 106 GLU A O 1
ATOM 813 N N . GLY A 1 107 ? -5.023 18.302 12.106 1.00 77.38 107 GLY A N 1
ATOM 814 C CA . GLY A 1 107 ? -6.311 18.530 12.760 1.00 77.38 107 GLY A CA 1
ATOM 815 C C . GLY A 1 107 ? -6.993 17.261 13.280 1.00 77.38 107 GLY A C 1
ATOM 816 O O . GLY A 1 107 ? -6.346 16.348 13.783 1.00 77.38 107 GLY A O 1
ATOM 817 N N . PHE A 1 108 ? -8.328 17.247 13.231 1.00 81.38 108 PHE A N 1
ATOM 818 C CA . PHE A 1 108 ? -9.167 16.196 13.828 1.00 81.38 108 PHE A CA 1
ATOM 819 C C . PHE A 1 108 ? -9.580 15.093 12.840 1.00 81.38 108 PHE A C 1
ATOM 821 O O . PHE A 1 108 ? -10.197 14.111 13.250 1.00 81.38 108 PHE A O 1
ATOM 828 N N . GLU A 1 109 ? -9.251 15.238 11.554 1.00 84.81 109 GLU A N 1
ATOM 829 C CA . GLU A 1 109 ? -9.632 14.285 10.503 1.00 84.81 109 GLU A CA 1
ATOM 830 C C . GLU A 1 109 ? -9.107 12.858 10.751 1.00 84.81 109 GLU A C 1
ATOM 832 O O . GLU A 1 109 ? -9.908 11.926 10.654 1.00 84.81 109 GLU A O 1
ATOM 837 N N . PRO A 1 110 ? -7.838 12.649 11.170 1.00 88.94 110 PRO A N 1
ATOM 838 C CA . PRO A 1 110 ? -7.314 11.316 11.480 1.00 88.94 110 PRO A CA 1
ATOM 839 C C . PRO A 1 110 ? -8.158 10.541 12.493 1.00 88.94 110 PRO A C 1
ATOM 841 O O . PRO A 1 110 ? -8.444 9.357 12.316 1.00 88.94 110 PRO A O 1
ATOM 844 N N . LEU A 1 111 ? -8.565 11.232 13.559 1.00 90.25 111 LEU A N 1
ATOM 845 C CA . LEU A 1 111 ? -9.328 10.638 14.646 1.00 90.25 111 LEU A CA 1
ATOM 846 C C . LEU A 1 111 ? -10.763 10.338 14.213 1.00 90.25 111 LEU A C 1
ATOM 848 O O . LEU A 1 111 ? -11.290 9.283 14.554 1.00 90.25 111 LEU A O 1
ATOM 852 N N . LEU A 1 112 ? -11.384 11.234 13.440 1.00 89.12 112 LEU A N 1
ATOM 853 C CA . LEU A 1 112 ? -12.732 11.012 12.925 1.00 89.12 112 LEU A CA 1
ATOM 854 C C . LEU A 1 112 ? -12.778 9.786 12.005 1.00 89.12 112 LEU A C 1
ATOM 856 O O . LEU A 1 112 ? -13.621 8.917 12.210 1.00 89.12 112 LEU A O 1
ATOM 860 N N . ILE A 1 113 ? -11.827 9.670 11.072 1.00 89.62 113 ILE A N 1
ATOM 861 C CA . ILE A 1 113 ? -11.703 8.508 10.177 1.00 89.62 113 ILE A CA 1
ATOM 862 C C . ILE A 1 113 ? -11.526 7.219 10.987 1.00 89.62 113 ILE A C 1
ATOM 864 O O . ILE A 1 113 ? -12.141 6.199 10.677 1.00 89.62 113 ILE A O 1
ATOM 868 N N . ALA A 1 114 ? -10.705 7.253 12.040 1.00 92.62 114 ALA A N 1
ATOM 869 C CA . ALA A 1 114 ? -10.485 6.095 12.898 1.00 92.62 114 ALA A CA 1
ATOM 870 C C . ALA A 1 114 ? -11.765 5.660 13.632 1.00 92.62 114 ALA A C 1
ATOM 872 O O . ALA A 1 114 ? -12.101 4.476 13.630 1.00 92.62 114 ALA A O 1
ATOM 873 N N . ILE A 1 115 ? -12.505 6.613 14.208 1.00 92.06 115 ILE A N 1
ATOM 874 C CA . ILE A 1 115 ? -13.776 6.352 14.898 1.00 92.06 115 ILE A CA 1
ATOM 875 C C . ILE A 1 115 ? -14.824 5.812 13.922 1.00 92.06 115 ILE A C 1
ATOM 877 O O . ILE A 1 115 ? -15.467 4.806 14.215 1.00 92.06 115 ILE A O 1
ATOM 881 N N . GLU A 1 116 ? -14.983 6.442 12.756 1.00 91.31 116 GLU A N 1
ATOM 882 C CA . GLU A 1 116 ? -15.900 5.973 11.713 1.00 91.31 116 GLU A CA 1
ATOM 883 C C . GLU A 1 116 ? -15.568 4.536 11.308 1.00 91.31 116 GLU A C 1
ATOM 885 O O . GLU A 1 116 ? -16.451 3.680 11.273 1.00 91.31 116 GLU A O 1
ATOM 890 N N . ARG A 1 117 ? -14.281 4.238 11.104 1.00 93.94 117 ARG A N 1
ATOM 891 C CA . ARG A 1 117 ? -13.834 2.907 10.701 1.00 93.94 117 ARG A CA 1
ATOM 892 C C . ARG A 1 117 ? -14.102 1.832 11.752 1.00 93.94 117 ARG A C 1
ATOM 894 O O . ARG A 1 117 ? -14.392 0.691 11.395 1.00 93.94 117 ARG A O 1
ATOM 901 N N . VAL A 1 118 ? -13.972 2.171 13.031 1.00 93.75 118 VAL A N 1
ATOM 902 C CA . VAL A 1 118 ? -14.316 1.267 14.133 1.00 93.75 118 VAL A CA 1
ATOM 903 C C . VAL A 1 118 ? -15.826 1.049 14.187 1.00 93.75 118 VAL A C 1
ATOM 905 O O . VAL A 1 118 ? -16.257 -0.100 14.196 1.00 93.75 118 VAL A O 1
ATOM 908 N N . ASN A 1 119 ? -16.617 2.123 14.120 1.00 91.62 119 ASN A N 1
ATOM 909 C CA . ASN A 1 119 ? -18.079 2.056 14.161 1.00 91.62 119 ASN A CA 1
ATOM 910 C C . ASN A 1 119 ? -18.670 1.228 13.009 1.00 91.62 119 ASN A C 1
ATOM 912 O O . ASN A 1 119 ? -19.660 0.534 13.200 1.00 91.62 119 ASN A O 1
ATOM 916 N N . GLU A 1 120 ? -18.059 1.246 11.820 1.00 92.50 120 GLU A N 1
ATOM 917 C CA . GLU A 1 120 ? -18.454 0.377 10.697 1.00 92.50 120 GLU A CA 1
ATOM 918 C C . GLU A 1 120 ? -18.336 -1.126 11.004 1.00 92.50 120 GLU A C 1
ATOM 920 O O . GLU A 1 120 ? -18.934 -1.950 10.307 1.00 92.50 120 GLU A O 1
ATOM 925 N N . LEU A 1 121 ? -17.525 -1.498 11.996 1.00 91.31 121 LEU A N 1
ATOM 926 C CA . LEU A 1 121 ? -17.205 -2.881 12.340 1.00 91.31 121 LEU A CA 1
ATOM 927 C C . LEU A 1 121 ? -17.819 -3.332 13.667 1.00 91.31 121 LEU A C 1
ATOM 929 O O . LEU A 1 121 ? -17.692 -4.510 14.002 1.00 91.31 121 LEU A O 1
ATOM 933 N N . THR A 1 122 ? -18.444 -2.430 14.421 1.00 89.69 122 THR A N 1
ATOM 934 C CA . THR A 1 122 ? -18.949 -2.685 15.773 1.00 89.69 122 THR A CA 1
ATOM 935 C C . THR A 1 122 ? -20.436 -2.371 15.861 1.00 89.69 122 THR A C 1
ATOM 937 O O . THR A 1 122 ? -20.878 -1.327 15.389 1.00 89.69 122 THR A O 1
ATOM 940 N N . ASP A 1 123 ? -21.200 -3.241 16.517 1.00 83.88 123 ASP A N 1
ATOM 941 C CA . ASP A 1 123 ? -22.592 -2.955 16.873 1.00 83.88 123 ASP A CA 1
ATOM 942 C C . ASP A 1 123 ? -22.668 -1.996 18.079 1.00 83.88 123 ASP A C 1
ATOM 944 O O . ASP A 1 123 ? -21.710 -1.874 18.844 1.00 83.88 123 ASP A O 1
ATOM 948 N N . GLU A 1 124 ? -23.825 -1.351 18.287 1.00 75.88 124 GLU A N 1
ATOM 949 C CA . GLU A 1 124 ? -24.048 -0.374 19.377 1.00 75.88 124 GLU A CA 1
ATOM 950 C C . GLU A 1 124 ? -23.807 -0.947 20.790 1.00 75.88 124 GLU A C 1
ATOM 952 O O . GLU A 1 124 ? -23.570 -0.192 21.731 1.00 75.88 124 GLU A O 1
ATOM 957 N N . ASP A 1 125 ? -23.842 -2.273 20.942 1.00 78.88 125 ASP A N 1
ATOM 958 C CA . ASP A 1 125 ? -23.709 -2.968 22.227 1.00 78.88 125 ASP A CA 1
ATOM 959 C C . ASP A 1 125 ? -22.246 -3.241 22.638 1.00 78.88 125 ASP A C 1
ATOM 961 O O . ASP A 1 125 ? -21.998 -3.796 23.713 1.00 78.88 125 ASP A O 1
ATOM 965 N N . ILE A 1 126 ? -21.265 -2.895 21.794 1.00 80.12 126 ILE A N 1
ATOM 966 C CA . ILE A 1 126 ? -19.840 -3.123 22.067 1.00 80.12 126 ILE A CA 1
ATOM 967 C C . ILE A 1 126 ? -19.211 -1.846 22.626 1.00 80.12 126 ILE A C 1
ATOM 969 O O . ILE A 1 126 ? -19.096 -0.834 21.939 1.00 80.12 126 ILE A O 1
ATOM 973 N N . GLU A 1 127 ? -18.747 -1.909 23.873 1.00 82.25 127 GLU A N 1
ATOM 974 C CA . GLU A 1 127 ? -17.999 -0.811 24.485 1.00 82.25 127 GLU A CA 1
ATOM 975 C C . GLU A 1 127 ? -16.552 -0.821 23.971 1.00 82.25 127 GLU A C 1
ATOM 977 O O . GLU A 1 127 ? -15.798 -1.766 24.216 1.00 82.25 127 GLU A O 1
ATOM 982 N N . ILE A 1 128 ? -16.187 0.219 23.219 1.00 84.62 128 ILE A N 1
ATOM 983 C CA . ILE A 1 128 ? -14.854 0.388 22.640 1.00 84.62 128 ILE A CA 1
ATOM 984 C C . ILE A 1 128 ? -14.043 1.406 23.440 1.00 84.62 128 ILE A C 1
ATOM 986 O O . ILE A 1 128 ? -14.527 2.490 23.770 1.00 84.62 128 ILE A O 1
ATOM 990 N N . ASP A 1 129 ? -12.775 1.080 23.687 1.00 83.31 129 ASP A N 1
ATOM 991 C CA . ASP A 1 129 ? -11.818 1.980 24.321 1.00 83.31 129 ASP A CA 1
ATOM 992 C C . ASP A 1 129 ? -11.397 3.112 23.362 1.00 83.31 129 ASP A C 1
ATOM 994 O O . ASP A 1 129 ? -10.508 2.968 22.516 1.00 83.31 129 ASP A O 1
ATOM 998 N N . ALA A 1 130 ? -12.061 4.262 23.491 1.00 84.75 130 ALA A N 1
ATOM 999 C CA . ALA A 1 130 ? -11.769 5.453 22.698 1.00 84.75 130 ALA A CA 1
ATOM 1000 C C . ALA A 1 130 ? -10.362 6.024 22.957 1.00 84.75 130 ALA A C 1
ATOM 1002 O O . ALA A 1 130 ? -9.791 6.653 22.064 1.00 84.75 130 ALA A O 1
ATOM 1003 N N . GLU A 1 131 ? -9.784 5.795 24.141 1.00 88.12 131 GLU A N 1
ATOM 1004 C CA . GLU A 1 131 ? -8.426 6.245 24.454 1.00 88.12 131 GLU A CA 1
ATOM 1005 C C . GLU A 1 131 ? -7.403 5.454 23.633 1.00 88.12 131 GLU A C 1
ATOM 1007 O O . GLU A 1 131 ? -6.459 6.028 23.091 1.00 88.12 131 GLU A O 1
ATOM 1012 N N . GLN A 1 132 ? -7.628 4.152 23.449 1.00 89.69 132 GLN A N 1
ATOM 1013 C CA . GLN A 1 132 ? -6.771 3.315 22.605 1.00 89.69 132 GLN A CA 1
ATOM 1014 C C . GLN A 1 132 ? -6.864 3.684 21.120 1.00 89.69 132 GLN A C 1
ATOM 1016 O O . GLN A 1 132 ? -5.849 3.660 20.421 1.00 89.69 132 GLN A O 1
ATOM 1021 N N . ILE A 1 133 ? -8.042 4.099 20.638 1.00 91.56 133 ILE A N 1
ATOM 1022 C CA . ILE A 1 133 ? -8.182 4.648 19.278 1.00 91.56 133 ILE A CA 1
ATOM 1023 C C . ILE A 1 133 ? -7.321 5.904 19.134 1.00 91.56 133 ILE A C 1
ATOM 1025 O O . ILE A 1 133 ? -6.542 6.014 18.187 1.00 91.56 133 ILE A O 1
ATOM 1029 N N . GLN A 1 134 ? -7.434 6.837 20.082 1.00 91.75 134 GLN A N 1
ATOM 1030 C CA . GLN A 1 134 ? -6.658 8.073 20.059 1.00 91.75 134 GLN A CA 1
ATOM 1031 C C . GLN A 1 134 ? -5.151 7.792 20.084 1.00 91.75 134 GLN A C 1
ATOM 1033 O O . GLN A 1 134 ? -4.424 8.324 19.248 1.00 91.75 134 GLN A O 1
ATOM 1038 N N . ARG A 1 135 ? -4.685 6.907 20.973 1.00 90.50 135 ARG A N 1
ATOM 1039 C CA . ARG A 1 135 ? -3.268 6.519 21.058 1.00 90.50 135 ARG A CA 1
ATOM 1040 C C . ARG A 1 135 ? -2.749 5.930 19.748 1.00 90.50 135 ARG A C 1
ATOM 1042 O O . ARG A 1 135 ? -1.665 6.307 19.307 1.00 90.50 135 ARG A O 1
ATOM 1049 N N . ALA A 1 136 ? -3.524 5.053 19.107 1.00 92.25 136 ALA A N 1
ATOM 1050 C CA . ALA A 1 136 ? -3.161 4.477 17.813 1.00 92.25 136 ALA A CA 1
ATOM 1051 C C . ALA A 1 136 ? -3.059 5.553 16.716 1.00 92.25 136 ALA A C 1
ATOM 1053 O O . ALA A 1 136 ? -2.175 5.498 15.865 1.00 92.25 136 ALA A O 1
ATOM 1054 N N . VAL A 1 137 ? -3.933 6.561 16.732 1.00 92.00 137 VAL A N 1
ATOM 1055 C CA . VAL A 1 137 ? -3.871 7.687 15.786 1.00 92.00 137 VAL A CA 1
ATOM 1056 C C . VAL A 1 137 ? -2.659 8.586 16.054 1.00 92.00 137 VAL A C 1
ATOM 1058 O O . VAL A 1 137 ? -1.992 9.000 15.108 1.00 92.00 137 VAL A O 1
ATOM 1061 N N . GLU A 1 138 ? -2.352 8.865 17.321 1.00 90.56 138 GLU A N 1
ATOM 1062 C CA . GLU A 1 138 ? -1.222 9.709 17.734 1.00 90.56 138 GLU A CA 1
ATOM 1063 C C . GLU A 1 138 ? 0.142 9.035 17.520 1.00 90.56 138 GLU A C 1
ATOM 1065 O O . GLU A 1 138 ? 1.136 9.724 17.285 1.00 90.56 138 GLU A O 1
ATOM 1070 N N . THR A 1 139 ? 0.190 7.697 17.544 1.00 90.94 139 THR A N 1
ATOM 1071 C CA . THR A 1 139 ? 1.406 6.897 17.324 1.00 90.94 139 THR A CA 1
ATOM 1072 C C . THR A 1 139 ? 1.229 5.956 16.123 1.00 90.94 139 THR A C 1
ATOM 1074 O O . THR A 1 139 ? 1.036 4.754 16.295 1.00 90.94 139 THR A O 1
ATOM 1077 N N . PRO A 1 140 ? 1.273 6.477 14.882 1.00 91.25 140 PRO A N 1
ATOM 1078 C CA . PRO A 1 140 ? 0.996 5.698 13.680 1.00 91.25 140 PRO A CA 1
ATOM 1079 C C . PRO A 1 140 ? 2.226 4.894 13.224 1.00 91.25 140 PRO A C 1
ATOM 1081 O O . PRO A 1 140 ? 2.836 5.188 12.197 1.00 91.25 140 PRO A O 1
ATOM 1084 N N . ASP A 1 141 ? 2.630 3.896 14.003 1.00 92.12 141 ASP A N 1
ATOM 1085 C CA . ASP A 1 141 ? 3.836 3.085 13.777 1.00 92.12 141 ASP A CA 1
ATOM 1086 C C . ASP A 1 141 ? 3.567 1.727 13.096 1.00 92.12 141 ASP A C 1
ATOM 1088 O O . ASP A 1 141 ? 4.492 0.958 12.821 1.00 92.12 141 ASP A O 1
ATOM 1092 N N . GLY A 1 142 ? 2.302 1.440 12.782 1.00 92.31 142 GLY A N 1
ATOM 1093 C CA . GLY A 1 142 ? 1.851 0.192 12.176 1.00 92.31 142 GLY A CA 1
ATOM 1094 C C . GLY A 1 142 ? 1.717 -0.979 13.152 1.00 92.31 142 GLY A C 1
ATOM 1095 O O . GLY A 1 142 ? 1.430 -2.091 12.701 1.00 92.31 142 GLY A O 1
ATOM 1096 N N . GLN A 1 143 ? 1.904 -0.779 14.460 1.00 92.19 143 GLN A N 1
ATOM 1097 C CA . GLN A 1 143 ? 1.690 -1.830 15.452 1.00 92.19 143 GLN A CA 1
ATOM 1098 C C . GLN A 1 143 ? 0.201 -2.134 15.644 1.00 92.19 143 GLN A C 1
ATOM 1100 O O . GLN A 1 143 ? -0.671 -1.280 15.483 1.00 92.19 143 GLN A O 1
ATOM 1105 N N . PHE A 1 144 ? -0.094 -3.393 15.973 1.00 91.62 144 PHE A N 1
ATOM 1106 C CA . PHE A 1 144 ? -1.450 -3.814 16.309 1.00 91.62 144 PHE A CA 1
ATOM 1107 C C . PHE A 1 144 ? -1.823 -3.340 17.715 1.00 91.62 144 PHE A C 1
ATOM 1109 O O . PHE A 1 144 ? -1.133 -3.668 18.677 1.00 91.62 144 PHE A O 1
ATOM 1116 N N . VAL A 1 145 ? -2.958 -2.654 17.834 1.00 91.94 145 VAL A N 1
ATOM 1117 C CA . VAL A 1 145 ? -3.559 -2.248 19.112 1.00 91.94 145 VAL A CA 1
ATOM 1118 C C . VAL A 1 145 ? -4.905 -2.952 19.269 1.00 91.94 145 VAL A C 1
ATOM 1120 O O . VAL A 1 145 ? -5.728 -2.921 18.354 1.00 91.94 145 VAL A O 1
ATOM 1123 N N . ALA A 1 146 ? -5.130 -3.614 20.404 1.00 91.50 146 ALA A N 1
ATOM 1124 C CA . ALA A 1 146 ? -6.393 -4.288 20.698 1.00 91.50 146 ALA A CA 1
ATOM 1125 C C . ALA A 1 146 ? -7.395 -3.304 21.321 1.00 91.50 146 ALA A C 1
ATOM 1127 O O . ALA A 1 146 ? -7.173 -2.790 22.415 1.00 91.50 146 ALA A O 1
ATOM 1128 N N . LEU A 1 147 ? -8.520 -3.069 20.647 1.00 90.19 147 LEU A N 1
ATOM 1129 C CA . LEU A 1 147 ? -9.601 -2.209 21.143 1.00 90.19 147 LEU A CA 1
ATOM 1130 C C . LEU A 1 147 ? -10.661 -2.972 21.943 1.00 90.19 147 LEU A C 1
ATOM 1132 O O . LEU A 1 147 ? -11.357 -2.386 22.767 1.00 90.19 147 LEU A O 1
ATOM 1136 N N . TYR A 1 148 ? -10.802 -4.271 21.682 1.00 88.38 148 TYR A N 1
ATOM 1137 C CA . TYR A 1 148 ? -11.771 -5.149 22.331 1.00 88.38 148 TYR A CA 1
ATOM 1138 C C . TYR A 1 148 ? -11.249 -6.586 22.335 1.00 88.38 148 TYR A C 1
ATOM 1140 O O . TYR A 1 148 ? -10.573 -6.987 21.389 1.00 88.38 148 TYR A O 1
ATOM 1148 N N . GLY A 1 149 ? -11.606 -7.369 23.355 1.00 80.19 149 GLY A N 1
ATOM 1149 C CA . GLY A 1 149 ? -11.182 -8.762 23.517 1.00 80.19 149 GLY A CA 1
ATOM 1150 C C . GLY A 1 149 ? -10.103 -8.9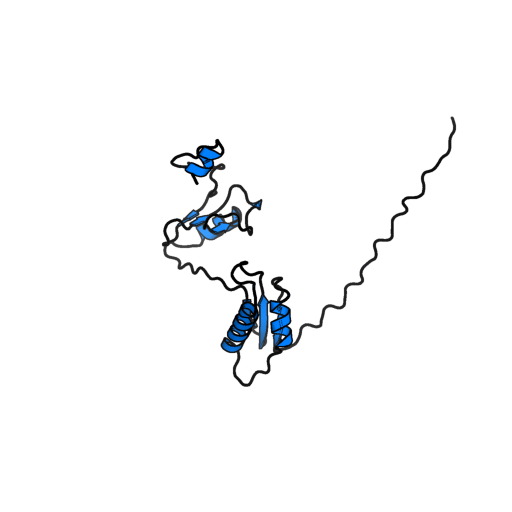37 24.595 1.00 80.19 149 GLY A C 1
ATOM 1151 O O . GLY A 1 149 ? -9.856 -8.015 25.378 1.00 80.19 149 GLY A O 1
ATOM 1152 N N . PRO A 1 150 ? -9.487 -10.129 24.700 1.00 67.00 150 PRO A N 1
ATOM 1153 C CA . PRO A 1 150 ? -8.396 -10.366 25.636 1.00 67.00 150 PRO A CA 1
ATOM 1154 C C . PRO A 1 150 ? -7.217 -9.451 25.292 1.00 67.00 150 PRO A C 1
ATOM 1156 O O . PRO A 1 150 ? -6.553 -9.622 24.274 1.00 67.00 150 PRO A O 1
ATOM 1159 N N . GLN A 1 151 ? -6.971 -8.463 26.151 1.00 59.72 151 GLN A N 1
ATOM 1160 C CA . GLN A 1 151 ? -5.835 -7.562 26.009 1.00 59.72 151 GLN A CA 1
ATOM 1161 C C . GLN A 1 151 ? -4.541 -8.380 26.065 1.00 59.72 151 GLN A C 1
ATOM 1163 O O . GLN A 1 151 ? -4.361 -9.209 26.965 1.00 59.72 151 GLN A O 1
ATOM 1168 N N . ALA A 1 152 ? -3.646 -8.160 25.100 1.00 56.97 152 ALA A N 1
ATOM 1169 C CA . ALA A 1 152 ? -2.283 -8.646 25.232 1.00 56.97 152 ALA A CA 1
ATOM 1170 C C . ALA A 1 152 ? -1.708 -8.049 26.522 1.00 56.97 152 ALA A C 1
ATOM 1172 O O . ALA A 1 152 ? -1.892 -6.863 26.795 1.00 56.97 152 ALA A O 1
ATOM 1173 N N . VAL A 1 153 ? -1.057 -8.875 27.342 1.00 57.50 153 VAL A N 1
ATOM 1174 C CA . VAL A 1 153 ? -0.344 -8.374 28.521 1.00 57.50 153 VAL A CA 1
ATOM 1175 C C . VAL A 1 153 ? 0.681 -7.365 28.012 1.00 57.50 153 VAL A C 1
ATOM 1177 O O . VAL A 1 153 ? 1.452 -7.712 27.113 1.00 57.50 153 VAL A O 1
ATOM 1180 N N . GLU A 1 154 ? 0.653 -6.131 28.528 1.00 58.47 154 GLU A N 1
ATOM 1181 C CA . GLU A 1 154 ? 1.667 -5.130 28.187 1.00 58.47 154 GLU A CA 1
ATOM 1182 C C . GLU A 1 154 ? 3.048 -5.779 28.343 1.00 58.47 154 GLU A C 1
ATOM 1184 O O . GLU A 1 154 ? 3.289 -6.424 29.372 1.00 58.47 154 GLU A O 1
ATOM 1189 N N . PRO A 1 155 ? 3.931 -5.692 27.330 1.00 54.22 155 PRO A N 1
ATOM 1190 C CA . PRO A 1 155 ? 5.256 -6.270 27.453 1.00 54.22 155 PRO A CA 1
ATOM 1191 C C . PRO A 1 155 ? 5.918 -5.640 28.676 1.00 54.22 155 PRO A C 1
ATOM 1193 O O . PRO A 1 155 ? 6.011 -4.413 28.764 1.00 54.22 155 PRO A O 1
ATOM 1196 N N . GLU A 1 156 ? 6.340 -6.466 29.639 1.00 68.19 156 GLU A N 1
ATOM 1197 C CA . GLU A 1 156 ? 7.154 -5.958 30.740 1.00 68.19 156 GLU A CA 1
ATOM 1198 C C . GLU A 1 156 ? 8.347 -5.223 30.122 1.00 68.19 156 GLU A C 1
ATOM 1200 O O . GLU A 1 156 ? 8.933 -5.738 29.163 1.00 68.19 156 GLU A O 1
ATOM 1205 N N . PRO A 1 157 ? 8.684 -4.014 30.605 1.00 63.00 157 PRO A N 1
ATOM 1206 C CA . PRO A 1 157 ? 9.794 -3.270 30.047 1.00 63.00 157 PRO A CA 1
ATOM 1207 C C . PRO A 1 157 ? 11.038 -4.153 30.116 1.00 63.00 157 PRO A C 1
ATOM 1209 O O . PRO A 1 157 ? 11.490 -4.510 31.206 1.00 63.00 157 PRO A O 1
ATOM 1212 N N . GLU A 1 158 ? 11.559 -4.523 28.944 1.00 62.38 158 GLU A N 1
ATOM 1213 C CA . GLU A 1 158 ? 12.830 -5.228 28.825 1.00 6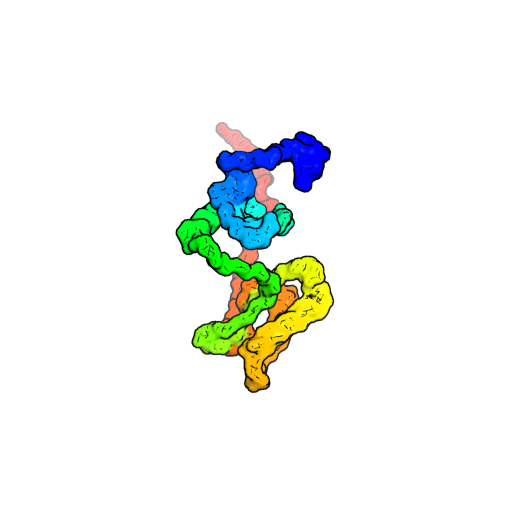2.38 158 GLU A CA 1
ATOM 1214 C C . GLU A 1 158 ? 13.857 -4.446 29.656 1.00 62.38 158 GLU A C 1
ATOM 1216 O O . GLU A 1 158 ? 13.971 -3.222 29.484 1.00 62.38 158 GLU A O 1
ATOM 1221 N N . PRO A 1 159 ? 14.562 -5.092 30.601 1.00 59.47 159 PRO A N 1
ATOM 1222 C CA . PRO A 1 159 ? 15.553 -4.403 31.403 1.00 59.47 159 PRO A CA 1
ATOM 1223 C C . PRO A 1 159 ? 16.566 -3.776 30.450 1.00 59.47 159 PRO A C 1
ATOM 1225 O O . PRO A 1 159 ? 17.240 -4.464 29.685 1.00 59.47 159 PRO A O 1
ATOM 1228 N N . VAL A 1 160 ? 16.642 -2.447 30.474 1.00 62.09 160 VAL A N 1
ATOM 1229 C CA . VAL A 1 160 ? 17.660 -1.712 29.734 1.00 62.09 160 VAL A CA 1
ATOM 1230 C C . VAL A 1 160 ? 18.994 -2.096 30.362 1.00 62.09 160 VAL A C 1
ATOM 1232 O O . VAL A 1 160 ? 19.354 -1.587 31.422 1.00 62.09 160 VAL A O 1
ATOM 1235 N N . GLU A 1 161 ? 19.709 -3.027 29.736 1.00 56.72 161 GLU A N 1
ATOM 1236 C CA . GLU A 1 161 ? 21.110 -3.287 30.043 1.00 56.72 161 GLU A CA 1
ATOM 1237 C C . GLU A 1 161 ? 21.865 -1.994 29.710 1.00 56.72 161 GLU A C 1
ATOM 1239 O O . GLU A 1 161 ? 22.131 -1.683 28.545 1.00 56.72 161 GLU A O 1
ATOM 1244 N N . LEU A 1 162 ? 22.136 -1.182 30.740 1.00 50.59 162 LEU A N 1
ATOM 1245 C CA . LEU A 1 162 ? 23.062 -0.064 30.633 1.00 50.59 162 LEU A CA 1
ATOM 1246 C C . LEU A 1 162 ? 24.387 -0.655 30.158 1.00 50.59 162 LEU A C 1
ATOM 1248 O O . LEU A 1 162 ? 25.068 -1.349 30.908 1.00 50.59 162 LEU A O 1
ATOM 1252 N N . ILE A 1 163 ? 24.747 -0.392 28.905 1.00 49.03 163 ILE A N 1
ATOM 1253 C CA . ILE A 1 163 ? 26.117 -0.582 28.448 1.00 49.03 163 ILE A CA 1
ATOM 1254 C C . ILE A 1 163 ? 27.017 0.290 29.326 1.00 49.03 163 ILE A C 1
ATOM 1256 O O . ILE A 1 163 ? 27.070 1.509 29.163 1.00 49.03 163 ILE A O 1
ATOM 1260 N N . ASP A 1 164 ? 27.673 -0.342 30.298 1.00 48.19 164 ASP A N 1
ATOM 1261 C CA . ASP A 1 164 ? 28.650 0.303 31.164 1.00 48.19 164 ASP A CA 1
ATOM 1262 C C . ASP A 1 164 ?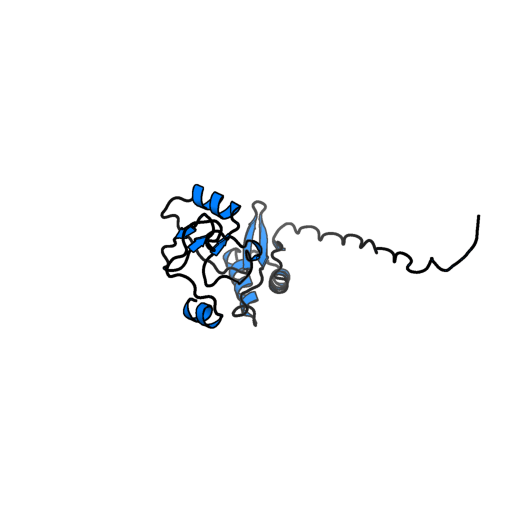 29.683 1.039 30.303 1.00 48.19 164 ASP A C 1
ATOM 1264 O O . ASP A 1 164 ? 30.243 0.485 29.350 1.00 48.19 164 ASP A O 1
ATOM 1268 N N . GLU A 1 165 ? 29.915 2.309 30.643 1.00 50.38 165 GLU A N 1
ATOM 1269 C CA . GLU A 1 165 ? 30.996 3.139 30.122 1.00 50.38 165 GLU A CA 1
ATOM 1270 C C . GLU A 1 165 ? 32.312 2.350 30.152 1.00 50.38 165 GLU A C 1
ATOM 1272 O O . GLU A 1 165 ? 32.957 2.206 31.193 1.00 50.38 165 GLU A O 1
ATOM 1277 N N . ILE A 1 166 ? 32.736 1.835 28.996 1.00 40.91 166 ILE A N 1
ATOM 1278 C CA . ILE A 1 166 ? 34.058 1.231 28.869 1.00 40.91 166 ILE A CA 1
ATOM 1279 C C . ILE A 1 166 ? 35.089 2.345 29.051 1.00 40.91 166 ILE A C 1
ATOM 1281 O O . ILE A 1 166 ? 35.203 3.260 28.234 1.00 40.91 166 ILE A O 1
ATOM 1285 N N . GLU A 1 167 ? 35.823 2.221 30.159 1.00 45.53 167 GLU A N 1
ATOM 1286 C CA . GLU A 1 167 ? 36.948 3.025 30.632 1.00 45.53 167 GLU A CA 1
ATOM 1287 C C . GLU A 1 167 ? 37.798 3.650 29.506 1.00 45.53 167 GLU A C 1
ATOM 1289 O O . GLU A 1 167 ? 38.793 3.091 29.038 1.00 45.53 167 GLU A O 1
ATOM 1294 N N . LEU A 1 168 ? 37.495 4.901 29.167 1.00 41.97 168 LEU A N 1
ATOM 1295 C CA . LEU A 1 168 ? 38.382 5.809 28.439 1.00 41.97 168 LEU A CA 1
ATOM 1296 C C . LEU A 1 168 ? 39.423 6.417 29.393 1.00 41.97 168 LEU A C 1
ATOM 1298 O O . LEU A 1 168 ? 39.569 7.633 29.473 1.00 41.97 168 LEU A O 1
ATOM 1302 N N . SER A 1 169 ? 40.148 5.602 30.169 1.00 45.75 169 SER A N 1
ATOM 1303 C CA . SER A 1 169 ? 41.197 6.163 31.034 1.00 45.75 169 SER A CA 1
ATOM 1304 C C . SER A 1 169 ? 42.273 5.201 31.544 1.00 45.75 169 SER A C 1
ATOM 1306 O O . SER A 1 169 ? 42.677 5.352 32.691 1.00 45.75 169 SER A O 1
ATOM 1308 N N . LYS A 1 170 ? 42.816 4.257 30.763 1.00 44.06 170 LYS A N 1
ATOM 1309 C CA . LYS A 1 170 ? 44.121 3.647 31.119 1.00 44.06 170 LYS A CA 1
ATOM 1310 C C . LYS A 1 170 ? 44.989 3.330 29.901 1.00 44.06 170 LYS A C 1
ATOM 1312 O O . LYS A 1 170 ? 45.074 2.197 29.452 1.00 44.06 170 LYS A O 1
ATOM 1317 N N . SER A 1 171 ? 45.704 4.343 29.420 1.00 38.19 171 SER A N 1
ATOM 1318 C CA . SER A 1 171 ? 47.054 4.160 28.876 1.00 38.19 171 SER A CA 1
ATOM 1319 C C . SER A 1 171 ? 47.810 5.485 28.969 1.00 38.19 171 SER A C 1
ATOM 1321 O O . SER A 1 171 ? 47.865 6.273 28.028 1.00 38.19 171 SER A O 1
ATOM 1323 N N . SER A 1 172 ? 48.361 5.755 30.151 1.00 39.62 172 SER A N 1
ATOM 1324 C CA . SER A 1 172 ? 49.482 6.675 30.310 1.00 39.62 172 SER A CA 1
ATOM 1325 C C . SER A 1 172 ? 50.679 5.873 30.815 1.00 39.62 172 SER A C 1
ATOM 1327 O O . SER A 1 172 ? 50.627 5.403 31.948 1.00 39.62 172 SER A O 1
ATOM 1329 N N . THR A 1 173 ? 51.724 5.791 29.979 1.00 37.53 173 THR A N 1
ATOM 1330 C CA . THR A 1 173 ? 53.159 5.750 30.350 1.00 37.53 173 THR A CA 1
ATOM 1331 C C . THR A 1 173 ? 53.610 4.467 31.092 1.00 37.53 173 THR A C 1
ATOM 1333 O O . THR A 1 173 ? 53.028 4.067 32.090 1.00 37.53 173 THR A O 1
ATOM 1336 N N . THR A 1 174 ? 54.654 3.729 30.685 1.00 37.88 174 THR A N 1
ATOM 1337 C CA . THR A 1 174 ? 56.074 4.072 30.910 1.00 37.88 174 THR A CA 1
ATOM 1338 C C . THR A 1 174 ? 57.030 3.100 30.176 1.00 37.88 174 THR A C 1
ATOM 1340 O O . THR A 1 174 ? 56.735 1.921 30.025 1.00 37.88 174 THR A O 1
ATOM 1343 N N . ASN A 1 175 ? 58.152 3.690 29.762 1.00 40.06 175 ASN A N 1
ATOM 1344 C CA . ASN A 1 175 ? 59.457 3.276 29.216 1.00 40.06 175 ASN A CA 1
ATOM 1345 C C . ASN A 1 175 ? 60.140 1.908 29.515 1.00 40.06 175 ASN A C 1
ATOM 1347 O O . ASN A 1 175 ? 59.944 1.313 30.568 1.00 40.06 175 ASN A O 1
ATOM 1351 N N . GLU A 1 176 ? 61.128 1.646 28.631 1.00 39.00 176 GLU A N 1
ATOM 1352 C CA . GLU A 1 176 ? 62.502 1.093 28.818 1.00 39.00 176 GLU A CA 1
ATOM 1353 C C . GLU A 1 176 ? 62.830 -0.407 28.571 1.00 39.00 176 GLU A C 1
ATOM 1355 O O . GLU A 1 176 ? 62.478 -1.290 29.345 1.00 39.00 176 GLU A O 1
ATOM 1360 N N . ASP A 1 177 ? 63.588 -0.609 27.477 1.00 42.72 177 ASP A N 1
ATOM 1361 C CA . ASP A 1 177 ? 64.804 -1.423 27.255 1.00 42.72 177 ASP A CA 1
ATOM 1362 C C . ASP A 1 177 ? 64.903 -2.915 27.648 1.00 42.72 177 ASP A C 1
ATOM 1364 O O . ASP A 1 177 ? 65.008 -3.271 28.823 1.00 42.72 177 ASP A O 1
ATOM 1368 N N . ALA A 1 178 ? 65.083 -3.761 26.616 1.00 36.41 178 ALA A N 1
ATOM 1369 C CA . ALA A 1 178 ? 66.126 -4.800 26.497 1.00 36.41 178 ALA A CA 1
ATOM 1370 C C . ALA A 1 178 ? 66.297 -5.248 25.031 1.00 36.41 178 ALA A C 1
ATOM 1372 O O . ALA A 1 178 ? 65.264 -5.477 24.360 1.00 36.41 178 ALA A O 1
#

pLDDT: mean 82.28, std 16.17, range [36.41, 97.31]

Solvent-accessible surface area (backbone atoms only — not comparable to full-atom values): 11500 Å² total; per-residue (Å²): 102,56,68,57,29,40,74,73,73,49,67,60,69,98,66,82,65,92,51,82,85,21,71,48,30,95,39,72,45,81,51,95,53,84,91,34,36,46,21,11,29,64,60,58,90,51,51,95,49,97,74,61,96,70,45,48,60,37,47,54,71,56,30,49,59,48,58,78,71,56,61,90,85,65,88,82,84,91,82,92,66,45,60,46,67,50,73,45,97,87,62,30,33,35,34,31,18,38,75,58,58,78,93,58,62,64,84,64,56,56,56,50,55,46,52,52,54,48,53,78,75,49,61,95,88,60,84,68,49,64,66,57,54,50,50,36,61,76,55,36,76,56,58,82,44,74,48,39,58,88,70,75,76,76,76,74,80,74,80,78,77,74,79,71,82,76,77,90,77,84,88,78,87,84,89,85,90,134